Protein AF-A0A1H0PRA5-F1 (afdb_monomer)

Mean predicted aligned error: 19.31 Å

Radius of gyration: 62.69 Å; Cα contacts (8 Å, |Δi|>4): 235; chains: 1; bounding box: 126×51×176 Å

Nearest PDB structures (foldseek):
  3gw6-assembly2_C  TM=4.347E-01  e=1.115E-01  Escherichia phage K1F
  3gw6-assembly1_B  TM=4.620E-01  e=1.911E-01  Escherichia phage K1F

pLDDT: mean 77.55, std 17.04, range [35.31, 96.62]

Organism: Microbacterium testaceum (strain StLB037) (NCBI:txid979556)

Foldseek 3Di:
DQQQPLLVVLVHDADDPPDDVVVVSSVVSNVSSVVSVVVPDDDQPCRPPLVDNDPQSSCVSVVHDGPVCVVVVCCVVVPPPPVPPVPVDPPPGDAWDFDQDPVPRDTDIDGDCPPDCPP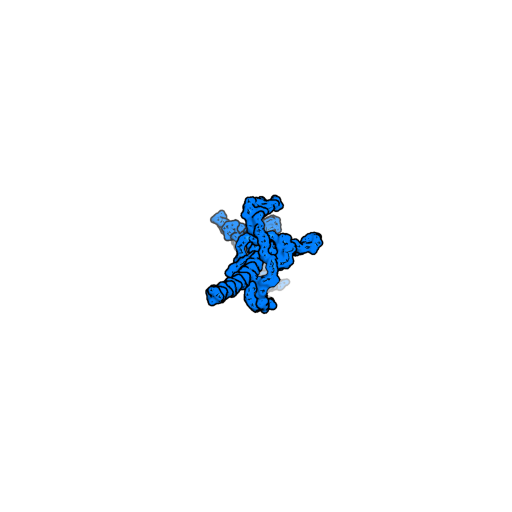DVVNVVVVVVVVVVVVVVVCLLPVDQPDDDDDDDDDPPPDDLDDDPDDQPLDPSRDGGNHHDDPVPDPDDDDDDLVVLPDLDADKDKDWDDDPVVDPTPPDIDIDHDLVVQCVDPSRVVQFDWDQQDPVRDTDGDDGNPVVSVVSVVVNVVVVVVVVVVVVVVVVVVVVVVVVVD

Solvent-accessible surface area (backbone atoms only — not comparable to full-atom values): 18457 Å² total; per-residue (Å²): 132,65,81,26,54,51,12,46,75,68,71,40,92,61,66,62,93,84,56,63,70,92,75,39,44,67,61,51,17,46,51,39,23,51,49,32,54,58,66,72,45,85,75,53,56,70,71,59,84,56,85,20,79,43,74,69,51,33,30,53,69,68,74,40,75,56,77,94,39,70,60,55,59,55,47,61,74,66,42,90,61,79,78,65,74,70,77,57,47,98,72,74,68,74,68,71,45,84,42,76,52,82,88,73,71,44,84,42,76,52,69,52,85,88,84,56,86,69,76,45,71,66,54,52,52,49,52,49,50,52,50,51,50,51,48,52,58,59,45,68,73,72,74,56,94,88,68,86,80,91,78,89,85,86,64,95,78,65,73,83,45,34,56,95,83,63,77,69,46,63,45,100,86,70,48,83,47,40,60,79,69,54,69,93,81,57,76,89,86,70,90,81,64,52,76,80,47,62,73,65,76,76,74,80,42,77,47,60,60,74,54,78,85,83,51,80,40,80,79,48,84,45,74,47,77,57,35,70,63,34,54,74,35,85,49,31,30,84,38,43,37,62,44,77,60,46,103,84,70,48,73,43,62,70,37,62,43,60,66,63,47,51,54,50,50,52,47,32,52,51,50,52,51,52,53,50,50,54,52,49,52,52,49,52,53,52,49,55,53,52,67,75,75,109

InterPro domains:
  IPR030392 Intramolecular chaperone auto-processing domain [PS51688] (181-294)

Structure (mmCIF, N/CA/C/O backbone):
data_AF-A0A1H0PRA5-F1
#
_entry.id   AF-A0A1H0PRA5-F1
#
loop_
_atom_site.group_PDB
_atom_site.id
_atom_site.type_symbol
_atom_site.label_atom_id
_atom_site.label_alt_id
_atom_site.label_comp_id
_atom_site.label_asym_id
_atom_site.label_entity_id
_atom_site.label_seq_id
_atom_site.pdbx_PDB_ins_code
_atom_site.Cartn_x
_atom_site.Cartn_y
_atom_site.Cartn_z
_atom_site.occupancy
_atom_site.B_iso_or_equiv
_atom_site.auth_seq_id
_atom_site.auth_comp_id
_atom_site.auth_asym_id
_atom_site.auth_atom_id
_atom_site.pdbx_PDB_model_num
ATOM 1 N N . MET A 1 1 ? 72.189 -18.940 -100.766 1.00 62.03 1 MET A N 1
ATOM 2 C CA . MET A 1 1 ? 70.741 -18.836 -101.011 1.00 62.03 1 MET A CA 1
ATOM 3 C C . MET A 1 1 ? 70.537 -18.949 -102.501 1.00 62.03 1 MET A C 1
ATOM 5 O O . MET A 1 1 ? 71.276 -18.308 -103.248 1.00 62.03 1 MET A O 1
ATOM 9 N N . ALA A 1 2 ? 69.658 -19.852 -102.917 1.00 80.62 2 ALA A N 1
ATOM 10 C CA . ALA A 1 2 ? 69.228 -19.934 -104.299 1.00 80.62 2 ALA A CA 1
ATOM 11 C C . ALA A 1 2 ? 68.359 -18.711 -104.622 1.00 80.62 2 ALA A C 1
ATOM 13 O O . ALA A 1 2 ? 67.739 -18.110 -103.745 1.00 80.62 2 ALA A O 1
ATOM 14 N N . THR A 1 3 ? 68.355 -18.306 -105.888 1.00 84.00 3 THR A N 1
ATOM 15 C CA . THR A 1 3 ? 67.493 -17.217 -106.341 1.00 84.00 3 THR A CA 1
ATOM 16 C C . THR A 1 3 ? 66.030 -17.648 -106.230 1.00 84.00 3 THR A C 1
ATOM 18 O O . THR A 1 3 ? 65.632 -18.626 -106.864 1.00 84.00 3 THR A O 1
ATOM 21 N N . GLY A 1 4 ? 65.239 -16.907 -105.461 1.00 85.69 4 GLY A N 1
ATOM 22 C CA . GLY A 1 4 ? 63.846 -17.194 -105.132 1.00 85.69 4 GLY A CA 1
ATOM 23 C C . GLY A 1 4 ? 63.615 -17.639 -103.685 1.00 85.69 4 GLY A C 1
ATOM 24 O O . GLY A 1 4 ? 62.456 -17.766 -103.301 1.00 85.69 4 GLY A O 1
ATOM 25 N N . ASP A 1 5 ? 64.656 -17.878 -102.877 1.00 88.62 5 ASP A N 1
ATOM 26 C CA . ASP A 1 5 ? 64.486 -18.342 -101.488 1.00 88.62 5 ASP A CA 1
ATOM 27 C C . ASP A 1 5 ? 63.743 -17.301 -100.626 1.00 88.62 5 ASP A C 1
ATOM 29 O O . ASP A 1 5 ? 62.801 -17.644 -99.908 1.00 88.62 5 ASP A O 1
ATOM 33 N N . ASP A 1 6 ? 64.125 -16.023 -100.733 1.00 88.31 6 ASP A N 1
ATOM 34 C CA . ASP A 1 6 ? 63.515 -14.933 -99.960 1.00 88.31 6 ASP A CA 1
ATOM 35 C C . ASP A 1 6 ? 62.107 -14.613 -100.470 1.00 88.31 6 ASP A C 1
ATOM 37 O O . ASP A 1 6 ? 61.188 -14.378 -99.681 1.00 88.31 6 ASP A O 1
ATOM 41 N N . ALA A 1 7 ? 61.918 -14.642 -101.793 1.00 89.50 7 ALA A N 1
ATOM 42 C CA . ALA A 1 7 ? 60.610 -14.498 -102.420 1.00 89.50 7 ALA A CA 1
ATOM 43 C C . ALA A 1 7 ? 59.638 -15.590 -101.950 1.00 89.50 7 ALA A C 1
ATOM 45 O O . ALA A 1 7 ? 58.523 -15.277 -101.530 1.00 89.50 7 ALA A O 1
ATOM 46 N N . LEU A 1 8 ? 60.074 -16.853 -101.961 1.00 90.12 8 LEU A N 1
ATOM 47 C CA . LEU A 1 8 ? 59.266 -17.988 -101.523 1.00 90.12 8 LEU A CA 1
ATOM 48 C C . LEU A 1 8 ? 58.934 -17.895 -100.029 1.00 90.12 8 LEU A C 1
ATOM 50 O O . LEU A 1 8 ? 57.785 -18.108 -99.645 1.00 90.12 8 LEU A O 1
ATOM 54 N N . ALA A 1 9 ? 59.907 -17.526 -99.190 1.00 88.44 9 ALA A N 1
ATOM 55 C CA . ALA A 1 9 ? 59.692 -17.330 -97.756 1.00 88.44 9 ALA A CA 1
ATOM 56 C C . ALA A 1 9 ? 58.704 -16.187 -97.455 1.00 88.44 9 ALA A C 1
ATOM 58 O O . ALA A 1 9 ? 57.925 -16.279 -96.507 1.00 88.44 9 ALA A O 1
ATOM 59 N N . ALA A 1 10 ? 58.691 -15.136 -98.281 1.00 88.25 10 ALA A N 1
ATOM 60 C CA . ALA A 1 10 ? 57.716 -14.047 -98.213 1.00 88.25 10 ALA A CA 1
ATOM 61 C C . ALA A 1 10 ? 56.348 -14.395 -98.841 1.00 88.25 10 ALA A C 1
ATOM 63 O O . ALA A 1 10 ? 55.466 -13.536 -98.888 1.00 88.25 10 ALA A O 1
ATOM 64 N N . GLY A 1 11 ? 56.160 -15.629 -99.327 1.00 90.38 11 GLY A N 1
ATOM 65 C CA . GLY A 1 11 ? 54.919 -16.091 -99.954 1.00 90.38 11 GLY A CA 1
ATOM 66 C C . GLY A 1 11 ? 54.686 -15.549 -101.367 1.00 90.38 11 GLY A C 1
ATOM 67 O O . GLY A 1 11 ? 53.549 -15.539 -101.833 1.00 90.38 11 GLY A O 1
ATOM 68 N N . MET A 1 12 ? 55.730 -15.068 -102.046 1.00 89.44 12 MET A N 1
ATOM 69 C CA . MET A 1 12 ? 55.652 -14.649 -103.444 1.00 89.44 12 MET A CA 1
ATOM 70 C C . MET A 1 12 ? 55.813 -15.858 -104.364 1.00 89.44 12 MET A C 1
ATOM 72 O O . MET A 1 12 ? 56.618 -16.751 -104.100 1.00 89.44 12 MET A O 1
ATOM 76 N N . ASP A 1 13 ? 55.100 -15.855 -105.489 1.00 90.31 13 ASP A N 1
ATOM 77 C CA . ASP A 1 13 ? 55.315 -16.858 -106.529 1.00 90.31 13 ASP A CA 1
ATOM 78 C C . ASP A 1 13 ? 56.779 -16.828 -106.986 1.00 90.31 13 ASP A C 1
ATOM 80 O O . ASP A 1 13 ? 57.348 -15.758 -107.200 1.00 90.31 13 ASP A O 1
ATOM 84 N N . VAL A 1 14 ? 57.393 -17.985 -107.212 1.00 89.56 14 VAL A N 1
ATOM 85 C CA . VAL A 1 14 ? 58.732 -18.104 -107.811 1.00 89.56 14 VAL A CA 1
ATOM 86 C C . VAL A 1 14 ? 58.622 -18.825 -109.143 1.00 89.56 14 VAL A C 1
ATOM 88 O O . VAL A 1 14 ? 57.854 -19.774 -109.289 1.00 89.56 14 VAL A O 1
ATOM 91 N N . VAL A 1 15 ? 59.355 -18.359 -110.151 1.00 88.31 15 VAL A N 1
ATOM 92 C CA . VAL A 1 15 ? 59.404 -19.062 -111.435 1.00 88.31 15 VAL A CA 1
ATOM 93 C C . VAL A 1 15 ? 60.289 -20.302 -111.254 1.00 88.31 15 VAL A C 1
ATOM 95 O O . VAL A 1 15 ? 61.421 -20.148 -110.785 1.00 88.31 15 VAL A O 1
ATOM 98 N N . PRO A 1 16 ? 59.820 -21.520 -111.592 1.00 82.19 16 PRO A N 1
ATOM 99 C CA . PRO A 1 16 ? 60.618 -22.732 -111.434 1.00 82.19 16 PRO A CA 1
ATOM 100 C C . PRO A 1 16 ? 61.934 -22.647 -112.212 1.00 82.19 16 PRO A C 1
ATOM 102 O O . PRO A 1 16 ? 61.949 -22.201 -113.357 1.00 82.19 16 PRO A O 1
ATOM 105 N N . GLY A 1 17 ? 63.031 -23.148 -111.634 1.00 75.75 17 GLY A N 1
ATOM 106 C CA . GLY A 1 17 ? 64.357 -23.148 -112.276 1.00 75.75 17 GLY A CA 1
ATOM 107 C C . GLY A 1 17 ? 64.469 -24.010 -113.544 1.00 75.75 17 GLY A C 1
ATOM 108 O O . GLY A 1 17 ? 65.522 -24.044 -114.170 1.00 75.75 17 GLY A O 1
ATOM 109 N N . THR A 1 18 ? 63.396 -24.711 -113.922 1.00 77.31 18 THR A N 1
ATOM 110 C CA . THR A 1 18 ? 63.249 -25.459 -115.180 1.00 77.31 18 THR A CA 1
ATOM 111 C C . THR A 1 18 ? 62.577 -24.649 -116.295 1.00 77.31 18 THR A C 1
ATOM 113 O O . THR A 1 18 ? 62.427 -25.158 -117.406 1.00 77.31 18 THR A O 1
ATOM 116 N N . ALA A 1 19 ? 62.154 -23.408 -116.028 1.00 73.62 19 ALA A N 1
ATOM 117 C CA . ALA A 1 19 ? 61.581 -22.519 -117.033 1.00 73.62 19 ALA A CA 1
ATOM 118 C C . ALA A 1 19 ? 62.631 -22.082 -118.075 1.00 73.62 19 ALA A C 1
ATOM 120 O O . ALA A 1 19 ? 63.835 -22.100 -117.820 1.00 73.62 19 ALA A O 1
ATOM 121 N N . ASP A 1 20 ? 62.184 -21.677 -119.268 1.00 74.81 20 ASP A N 1
ATOM 122 C CA . ASP A 1 20 ? 63.090 -21.240 -120.337 1.00 74.81 20 ASP A CA 1
ATOM 123 C C . ASP A 1 20 ? 63.912 -20.021 -119.880 1.00 74.81 20 ASP A C 1
ATOM 125 O O . ASP A 1 20 ? 63.362 -18.956 -119.592 1.00 74.81 20 ASP A O 1
ATOM 129 N N . ARG A 1 21 ? 65.244 -20.167 -119.842 1.00 72.75 21 ARG A N 1
ATOM 130 C CA . ARG A 1 21 ? 66.188 -19.096 -119.468 1.00 72.75 21 ARG A CA 1
ATOM 131 C C . ARG A 1 21 ? 66.006 -17.831 -120.302 1.00 72.75 21 ARG A C 1
ATOM 133 O O . ARG A 1 21 ? 66.228 -16.738 -119.794 1.00 72.75 21 ARG A O 1
ATOM 140 N N . ARG A 1 22 ? 65.560 -17.953 -121.558 1.00 75.06 22 ARG A N 1
ATOM 141 C CA . ARG A 1 22 ? 65.310 -16.806 -122.450 1.00 75.06 22 ARG A CA 1
ATOM 142 C C . ARG A 1 22 ? 64.140 -15.937 -121.993 1.00 75.06 22 ARG A C 1
ATOM 144 O O . ARG A 1 22 ? 64.042 -14.795 -122.426 1.00 75.06 22 ARG A O 1
ATOM 151 N N . LEU A 1 23 ? 63.279 -16.459 -121.119 1.00 76.88 23 LEU A N 1
ATOM 152 C CA . LEU A 1 23 ? 62.174 -15.723 -120.503 1.00 76.88 23 LEU A CA 1
ATOM 153 C C . LEU A 1 23 ? 62.591 -15.001 -119.206 1.00 76.88 23 LEU A C 1
ATOM 155 O O . LEU A 1 23 ? 61.742 -14.393 -118.561 1.00 76.88 23 LEU A O 1
ATOM 159 N N . GLY A 1 24 ? 63.877 -15.049 -118.827 1.00 82.25 24 GLY A N 1
ATOM 160 C CA . GLY A 1 24 ? 64.443 -14.235 -117.744 1.00 82.25 24 GLY A CA 1
ATOM 161 C C . GLY A 1 24 ? 64.057 -14.677 -116.330 1.00 82.25 24 GLY A C 1
ATOM 162 O O . GLY A 1 24 ? 63.895 -13.835 -115.448 1.00 82.25 24 GLY A O 1
ATOM 163 N N . TYR A 1 25 ? 63.857 -15.981 -116.087 1.00 84.12 25 TYR A N 1
ATOM 164 C CA . TYR A 1 25 ? 63.405 -16.460 -114.770 1.00 84.12 25 TYR A CA 1
ATOM 165 C C . TYR A 1 25 ? 64.376 -16.103 -113.632 1.00 84.12 25 TYR A C 1
ATOM 167 O O . TYR A 1 25 ? 63.930 -15.853 -112.512 1.00 84.12 25 TYR A O 1
ATOM 175 N N . GLU A 1 26 ? 65.689 -16.059 -113.898 1.00 84.81 26 GLU A N 1
ATOM 176 C CA . GLU A 1 26 ? 66.688 -15.690 -112.888 1.00 84.81 26 GLU A CA 1
ATOM 177 C C . GLU A 1 26 ? 66.521 -14.225 -112.479 1.00 84.81 26 GLU A C 1
ATOM 179 O O . GLU A 1 26 ? 66.525 -13.911 -111.293 1.00 84.81 26 GLU A O 1
ATOM 184 N N . GLU A 1 27 ? 66.327 -13.324 -113.440 1.00 89.50 27 GLU A N 1
ATOM 185 C CA . GLU A 1 27 ? 66.085 -11.901 -113.207 1.00 89.50 27 GLU A CA 1
ATOM 186 C C . GLU A 1 27 ? 64.750 -11.666 -112.493 1.00 89.50 27 GLU A C 1
ATOM 188 O O . GLU A 1 27 ? 64.681 -10.838 -111.579 1.00 89.50 27 GLU A O 1
ATOM 193 N N . ILE A 1 28 ? 63.706 -12.421 -112.858 1.00 89.19 28 ILE A N 1
ATOM 194 C CA . ILE A 1 28 ? 62.398 -12.366 -112.194 1.00 89.19 28 ILE A CA 1
ATOM 195 C C . ILE A 1 28 ? 62.542 -12.762 -110.724 1.00 89.19 28 ILE A C 1
ATOM 197 O O . ILE A 1 28 ? 62.123 -12.004 -109.848 1.00 89.19 28 ILE A O 1
ATOM 201 N N . ASN A 1 29 ? 63.173 -13.901 -110.434 1.00 91.19 29 ASN A N 1
ATOM 202 C CA . ASN A 1 29 ? 63.340 -14.359 -109.056 1.00 91.19 29 ASN A CA 1
ATOM 203 C C . ASN A 1 29 ? 64.284 -13.435 -108.261 1.00 91.19 29 ASN A C 1
ATOM 205 O O . ASN A 1 29 ? 63.961 -13.110 -107.126 1.00 91.19 29 ASN A O 1
ATOM 209 N N . LYS A 1 30 ? 65.365 -12.899 -108.860 1.00 90.88 30 LYS A N 1
ATOM 210 C CA . LYS A 1 30 ? 66.231 -11.881 -108.215 1.00 90.88 30 LYS A CA 1
ATOM 211 C C . LYS A 1 30 ? 65.448 -10.623 -107.847 1.00 90.88 30 LYS A C 1
ATOM 213 O O . LYS A 1 30 ? 65.632 -10.064 -106.769 1.00 90.88 30 LYS A O 1
ATOM 218 N N . THR A 1 31 ? 64.575 -10.164 -108.743 1.00 91.62 31 THR A N 1
ATOM 219 C CA . THR A 1 31 ? 63.745 -8.977 -108.496 1.00 91.62 31 THR A CA 1
ATOM 220 C C . THR A 1 31 ? 62.728 -9.249 -107.390 1.00 91.62 31 THR A C 1
ATOM 222 O O . THR A 1 31 ? 62.495 -8.384 -106.550 1.00 91.62 31 THR A O 1
ATOM 225 N N . ARG A 1 32 ? 62.150 -10.453 -107.344 1.00 92.69 32 ARG A N 1
ATOM 226 C CA . ARG A 1 32 ? 61.229 -10.862 -106.275 1.00 92.69 32 ARG A CA 1
ATOM 227 C C . ARG A 1 32 ? 61.932 -10.992 -104.928 1.00 92.69 32 ARG A C 1
ATOM 229 O O . ARG A 1 32 ? 61.415 -10.458 -103.953 1.00 92.69 32 ARG A O 1
ATOM 236 N N . ASP A 1 33 ? 63.127 -11.578 -104.887 1.00 89.50 33 ASP A N 1
ATOM 237 C CA . ASP A 1 33 ? 63.961 -11.609 -103.679 1.00 89.50 33 ASP A CA 1
ATOM 238 C C . ASP A 1 33 ? 64.258 -10.186 -103.194 1.00 89.50 33 ASP A C 1
ATOM 240 O O . ASP A 1 33 ? 64.077 -9.871 -102.019 1.00 89.50 33 ASP A O 1
ATOM 244 N N . TYR A 1 34 ? 64.618 -9.278 -104.107 1.00 91.19 34 TYR A N 1
ATOM 245 C CA . TYR A 1 34 ? 64.839 -7.872 -103.770 1.00 91.19 34 TYR A CA 1
ATOM 246 C C . TYR A 1 34 ? 63.584 -7.198 -103.186 1.00 91.19 34 TYR A C 1
ATOM 248 O O . TYR A 1 34 ? 63.674 -6.457 -102.204 1.00 91.19 34 TYR A O 1
ATOM 256 N N . ILE A 1 35 ? 62.399 -7.452 -103.753 1.00 89.75 35 ILE A N 1
ATOM 257 C CA . ILE A 1 35 ? 61.130 -6.920 -103.230 1.00 89.75 35 ILE A CA 1
ATOM 258 C C . ILE A 1 35 ? 60.819 -7.517 -101.852 1.00 89.75 35 ILE A C 1
ATOM 260 O O . ILE A 1 35 ? 60.419 -6.774 -100.951 1.00 89.75 35 ILE A O 1
ATOM 264 N N . ALA A 1 36 ? 61.027 -8.821 -101.665 1.00 89.69 36 ALA A N 1
ATOM 265 C CA . ALA A 1 36 ? 60.822 -9.506 -100.394 1.00 89.69 36 ALA A CA 1
ATOM 266 C C . ALA A 1 36 ? 61.722 -8.922 -99.296 1.00 89.69 36 ALA A C 1
ATOM 268 O O . ALA A 1 36 ? 61.224 -8.477 -98.261 1.00 89.69 36 ALA A O 1
ATOM 269 N N . GLN A 1 37 ? 63.023 -8.791 -99.566 1.00 88.06 37 GLN A N 1
ATOM 270 C CA . GLN A 1 37 ? 63.988 -8.174 -98.649 1.00 88.06 37 GLN A CA 1
ATOM 271 C C . GLN A 1 37 ? 63.622 -6.719 -98.321 1.00 88.06 37 GLN A C 1
ATOM 273 O O . GLN A 1 37 ? 63.652 -6.299 -97.159 1.00 88.06 37 GLN A O 1
ATOM 278 N N . ARG A 1 38 ? 63.219 -5.937 -99.332 1.00 87.62 38 ARG A N 1
ATOM 279 C CA . ARG A 1 38 ? 62.788 -4.548 -99.137 1.00 87.62 38 ARG A CA 1
ATOM 280 C C . ARG A 1 38 ? 61.544 -4.455 -98.254 1.00 87.62 38 ARG A C 1
ATOM 282 O O . ARG A 1 38 ? 61.462 -3.545 -97.435 1.00 87.62 38 ARG A O 1
ATOM 289 N N . THR A 1 39 ? 60.589 -5.365 -98.424 1.00 84.31 39 THR A N 1
ATOM 290 C CA . THR A 1 39 ? 59.318 -5.365 -97.681 1.00 84.31 39 THR A CA 1
ATOM 291 C C . THR A 1 39 ? 59.502 -5.848 -96.243 1.00 84.31 39 THR A C 1
ATOM 293 O O . THR A 1 39 ? 58.860 -5.325 -95.337 1.00 84.31 39 THR A O 1
ATOM 296 N N . ALA A 1 40 ? 60.427 -6.783 -96.011 1.00 79.94 40 ALA A N 1
ATOM 297 C CA . ALA A 1 40 ? 60.785 -7.258 -94.675 1.00 79.94 40 ALA A CA 1
ATOM 298 C C . ALA A 1 40 ? 61.560 -6.217 -93.840 1.00 79.94 40 ALA A C 1
ATOM 300 O O . ALA A 1 40 ? 61.682 -6.355 -92.622 1.00 79.94 40 ALA A O 1
ATOM 301 N N . THR A 1 41 ? 62.086 -5.163 -94.470 1.00 84.50 41 THR A N 1
ATOM 302 C CA . THR A 1 41 ? 62.818 -4.105 -93.769 1.00 84.50 41 THR A CA 1
ATOM 303 C C . THR A 1 41 ? 61.849 -3.175 -93.033 1.00 84.50 41 THR A C 1
ATOM 305 O O . THR A 1 41 ? 60.911 -2.636 -93.623 1.00 84.50 41 THR A O 1
ATOM 308 N N . VAL A 1 42 ? 62.102 -2.925 -91.743 1.00 82.00 42 VAL A N 1
ATOM 309 C CA . VAL A 1 42 ? 61.325 -1.972 -90.931 1.00 82.00 42 VAL A CA 1
ATOM 310 C C . VAL A 1 42 ? 61.288 -0.608 -91.625 1.00 82.00 42 VAL A C 1
ATOM 312 O O . VAL A 1 42 ? 62.323 0.019 -91.851 1.00 82.00 42 VAL A O 1
ATOM 315 N N . THR A 1 43 ? 60.086 -0.136 -91.959 1.00 84.00 43 THR A N 1
ATOM 316 C CA . THR A 1 43 ? 59.901 1.156 -92.630 1.00 84.00 43 THR A CA 1
ATOM 317 C C . THR A 1 43 ? 60.099 2.299 -91.624 1.00 84.00 43 THR A C 1
ATOM 319 O O . THR A 1 43 ? 59.372 2.358 -90.631 1.00 84.00 43 THR A O 1
ATOM 322 N N . PRO A 1 44 ? 61.053 3.228 -91.845 1.00 87.62 44 PRO A N 1
ATOM 323 C CA . PRO A 1 44 ? 61.233 4.389 -90.974 1.00 87.62 44 PRO A CA 1
ATOM 324 C C . PRO A 1 44 ? 59.991 5.288 -90.953 1.00 87.62 44 PRO A C 1
ATOM 326 O O . PRO A 1 44 ? 59.288 5.392 -91.957 1.00 87.62 44 PRO A O 1
ATOM 329 N N . VAL A 1 45 ? 59.772 6.017 -89.851 1.00 89.75 45 VAL A N 1
ATOM 330 C CA . VAL A 1 45 ? 58.609 6.917 -89.678 1.00 89.75 45 VAL A CA 1
ATOM 331 C C . VAL A 1 45 ? 58.455 7.903 -90.842 1.00 89.75 45 VAL A C 1
ATOM 333 O O . VAL A 1 45 ? 57.350 8.079 -91.346 1.00 89.75 45 VAL A O 1
ATOM 336 N N . SER A 1 46 ? 59.567 8.440 -91.354 1.00 88.38 46 SER A N 1
ATOM 337 C CA . SER A 1 46 ? 59.595 9.363 -92.499 1.00 88.38 46 SER A CA 1
ATOM 338 C C . SER A 1 46 ? 59.059 8.786 -93.814 1.00 88.38 46 SER A C 1
ATOM 340 O O . SER A 1 46 ? 58.783 9.543 -94.741 1.00 88.38 46 SER A O 1
ATOM 342 N N . LYS A 1 47 ? 58.904 7.461 -93.914 1.00 86.19 47 LYS A N 1
ATOM 343 C CA . LYS A 1 47 ? 58.343 6.756 -95.077 1.00 86.19 47 LYS A CA 1
ATOM 344 C C . LYS A 1 47 ? 56.991 6.090 -94.777 1.00 86.19 47 LYS A C 1
ATOM 346 O O . LYS A 1 47 ? 56.416 5.476 -95.668 1.00 86.19 47 LYS A O 1
ATOM 351 N N . GLY A 1 48 ? 56.471 6.215 -93.552 1.00 84.00 48 GLY A N 1
ATOM 352 C CA . GLY A 1 48 ? 55.305 5.477 -93.046 1.00 84.00 48 GLY A CA 1
ATOM 353 C C . GLY A 1 48 ? 53.931 6.045 -93.420 1.00 84.00 48 GLY A C 1
ATOM 354 O O . GLY A 1 48 ? 52.985 5.848 -92.667 1.00 84.00 48 GLY A O 1
ATOM 355 N N . GLY A 1 49 ? 53.806 6.796 -94.520 1.00 87.56 49 GLY A N 1
ATOM 356 C CA . GLY A 1 49 ? 52.522 7.303 -95.037 1.00 87.56 49 GLY A CA 1
ATOM 357 C C . GLY A 1 49 ? 51.823 8.395 -94.208 1.00 87.56 49 GLY A C 1
ATOM 358 O O . GLY A 1 49 ? 50.920 9.046 -94.717 1.00 87.56 49 GLY A O 1
ATOM 359 N N . THR A 1 50 ? 52.257 8.661 -92.972 1.00 91.75 50 THR A N 1
ATOM 360 C CA . THR A 1 50 ? 51.670 9.687 -92.086 1.00 91.75 50 THR A CA 1
ATOM 361 C C . THR A 1 50 ? 52.180 11.105 -92.354 1.00 91.75 50 THR A C 1
ATOM 363 O O . THR A 1 50 ? 51.707 12.046 -91.726 1.00 91.75 50 THR A O 1
ATOM 366 N N . GLY A 1 51 ? 53.177 11.284 -93.229 1.00 91.25 51 GLY A N 1
ATOM 367 C CA . GLY A 1 51 ? 53.831 12.578 -93.479 1.00 91.25 51 GLY A CA 1
ATOM 368 C C . GLY A 1 51 ? 54.704 13.094 -92.323 1.00 91.25 51 GLY A C 1
ATOM 369 O O . GLY A 1 51 ? 55.210 14.211 -92.388 1.00 91.25 51 GLY A O 1
ATOM 370 N N . ALA A 1 52 ? 54.893 12.304 -91.264 1.00 92.81 52 ALA A N 1
ATOM 371 C CA . ALA A 1 52 ? 55.661 12.685 -90.084 1.00 92.81 52 ALA A CA 1
ATOM 372 C C . ALA A 1 52 ? 57.137 12.272 -90.188 1.00 92.81 52 ALA A C 1
ATOM 374 O O . ALA A 1 52 ? 57.461 11.210 -90.711 1.00 92.81 52 ALA A O 1
ATOM 375 N N . THR A 1 53 ? 58.046 13.060 -89.607 1.00 93.19 53 THR A N 1
ATOM 376 C CA . THR A 1 53 ? 59.468 12.684 -89.445 1.00 93.19 53 THR A CA 1
ATOM 377 C C . THR A 1 53 ? 59.801 12.203 -88.030 1.00 93.19 53 THR A C 1
ATOM 379 O O . THR A 1 53 ? 60.891 11.686 -87.796 1.00 93.19 53 THR A O 1
ATOM 382 N N . THR A 1 54 ? 58.859 12.320 -87.087 1.00 91.25 54 THR A N 1
ATOM 383 C CA . THR A 1 54 ? 59.013 11.898 -85.687 1.00 91.25 54 THR A CA 1
ATOM 384 C C . THR A 1 54 ? 57.867 10.985 -85.249 1.00 91.25 54 THR A C 1
ATOM 386 O O . THR A 1 54 ? 56.734 11.113 -85.715 1.00 91.25 54 THR A O 1
ATOM 389 N N . ALA A 1 55 ? 58.131 10.075 -84.306 1.00 90.44 55 ALA A N 1
ATOM 390 C CA . ALA A 1 55 ? 57.114 9.150 -83.795 1.00 90.44 55 ALA A CA 1
ATOM 391 C C . ALA A 1 55 ? 55.944 9.861 -83.085 1.00 90.44 55 ALA A C 1
ATOM 393 O O . ALA A 1 55 ? 54.822 9.361 -83.092 1.00 90.44 55 ALA A O 1
ATOM 394 N N . ALA A 1 56 ? 56.191 11.021 -82.466 1.00 88.81 56 ALA A N 1
ATOM 395 C CA . ALA A 1 56 ? 55.149 11.809 -81.810 1.00 88.81 56 ALA A CA 1
ATOM 396 C C . ALA A 1 56 ? 54.150 12.382 -82.823 1.00 88.81 56 ALA A C 1
ATOM 398 O O . ALA A 1 56 ? 52.946 12.213 -82.648 1.00 88.81 56 ALA A O 1
ATOM 399 N N . GLN A 1 57 ? 54.650 12.977 -83.908 1.00 88.81 57 GLN A N 1
ATOM 400 C CA . GLN A 1 57 ? 53.809 13.518 -84.972 1.00 88.81 57 GLN A CA 1
ATOM 401 C C . GLN A 1 57 ? 53.090 12.407 -85.751 1.00 88.81 57 GLN A C 1
ATOM 403 O O . GLN A 1 57 ? 51.929 12.571 -86.103 1.00 88.81 57 GLN A O 1
ATOM 408 N N . ALA A 1 58 ? 53.727 11.245 -85.950 1.00 93.38 58 ALA A N 1
ATOM 409 C CA . ALA A 1 58 ? 53.076 10.096 -86.581 1.00 93.38 58 ALA A CA 1
ATOM 410 C C . ALA A 1 58 ? 51.853 9.607 -85.786 1.00 93.38 58 ALA A C 1
ATOM 412 O O . ALA A 1 58 ? 50.828 9.300 -86.384 1.00 93.38 58 ALA A O 1
ATOM 413 N N . ARG A 1 59 ? 51.940 9.574 -84.446 1.00 91.31 59 ARG A N 1
ATOM 414 C CA . ARG A 1 59 ? 50.793 9.257 -83.578 1.00 91.31 59 ARG A CA 1
ATOM 415 C C . ARG A 1 59 ? 49.696 10.312 -83.676 1.00 91.31 59 ARG A C 1
ATOM 417 O O . ARG A 1 59 ? 48.545 9.941 -83.850 1.00 91.31 59 ARG A O 1
ATOM 424 N N . ALA A 1 60 ? 50.063 11.594 -83.631 1.00 88.94 60 ALA A N 1
ATOM 425 C CA . ALA A 1 60 ? 49.108 12.695 -83.751 1.00 88.94 60 ALA A CA 1
ATOM 426 C C . ALA A 1 60 ? 48.345 12.659 -85.088 1.00 88.94 60 ALA A C 1
ATOM 428 O O . ALA A 1 60 ? 47.129 12.795 -85.101 1.00 88.94 60 ALA A O 1
ATOM 429 N N . ASN A 1 61 ? 49.035 12.393 -86.202 1.00 91.94 61 ASN A N 1
ATOM 430 C CA . ASN A 1 61 ? 48.412 12.319 -87.529 1.00 91.94 61 ASN A CA 1
ATOM 431 C C . ASN A 1 61 ? 47.488 11.097 -87.702 1.00 91.94 61 ASN A C 1
ATOM 433 O O . ASN A 1 61 ? 46.640 11.104 -88.588 1.00 91.94 61 ASN A O 1
ATOM 437 N N . LEU A 1 62 ? 47.650 10.058 -86.875 1.00 91.94 62 LEU A N 1
ATOM 438 C CA . LEU A 1 62 ? 46.762 8.890 -86.812 1.00 91.94 62 LEU A CA 1
ATOM 439 C C . LEU A 1 62 ? 45.672 9.024 -85.734 1.00 91.94 62 LEU A C 1
ATOM 441 O O . LEU A 1 62 ? 44.955 8.059 -85.487 1.00 91.94 62 LEU A O 1
ATOM 445 N N . ASP A 1 63 ? 45.588 10.178 -85.065 1.00 88.19 63 ASP A N 1
ATOM 446 C CA . ASP A 1 63 ? 44.712 10.422 -83.912 1.00 88.19 63 ASP A CA 1
ATOM 447 C C . ASP A 1 63 ? 44.911 9.412 -82.757 1.00 88.19 63 ASP A C 1
ATOM 449 O O . ASP A 1 63 ? 44.008 9.063 -81.995 1.00 88.19 63 ASP A O 1
ATOM 453 N N . VAL A 1 64 ? 46.143 8.912 -82.613 1.00 85.50 64 VAL A N 1
ATOM 454 C CA . VAL A 1 64 ? 46.549 8.030 -81.516 1.00 85.50 64 VAL A CA 1
ATOM 455 C C . VAL A 1 64 ? 47.090 8.878 -80.370 1.00 85.50 64 VAL A C 1
ATOM 457 O O . VAL A 1 64 ? 47.920 9.769 -80.568 1.00 85.50 64 VAL A O 1
ATOM 460 N N . ALA A 1 65 ? 46.673 8.553 -79.143 1.00 81.62 65 ALA A N 1
ATOM 461 C CA . ALA A 1 65 ? 47.149 9.225 -77.937 1.00 81.62 65 ALA A CA 1
ATOM 462 C C . ALA A 1 65 ? 48.694 9.226 -77.850 1.00 81.62 65 ALA A C 1
ATOM 464 O O . ALA A 1 65 ? 49.351 8.255 -78.252 1.00 81.62 65 ALA A O 1
ATOM 465 N N . PRO A 1 66 ? 49.309 10.291 -77.306 1.00 81.19 66 PRO A N 1
ATOM 466 C CA . PRO A 1 66 ? 50.754 10.342 -77.129 1.00 81.19 66 PRO A CA 1
ATOM 467 C C . PRO A 1 66 ? 51.231 9.201 -76.218 1.00 81.19 66 PRO A C 1
ATOM 469 O O . PRO A 1 66 ? 50.516 8.745 -75.330 1.00 81.19 66 PRO A O 1
ATOM 472 N N . ALA A 1 67 ? 52.473 8.742 -76.403 1.00 79.12 67 ALA A N 1
ATOM 473 C CA . ALA A 1 67 ? 53.020 7.603 -75.654 1.00 79.12 67 ALA A CA 1
ATOM 474 C C . ALA A 1 67 ? 52.992 7.800 -74.123 1.00 79.12 67 ALA A C 1
ATOM 476 O O . ALA A 1 67 ? 52.882 6.832 -73.383 1.00 79.12 67 ALA A O 1
ATOM 477 N N . SER A 1 68 ? 53.023 9.050 -73.650 1.00 74.31 68 SER A N 1
ATOM 478 C CA . SER A 1 68 ? 52.871 9.427 -72.237 1.00 74.31 68 SER A CA 1
ATOM 479 C C . SER A 1 68 ? 51.471 9.178 -71.653 1.00 74.31 68 SER A C 1
ATOM 481 O O . SER A 1 68 ? 51.284 9.317 -70.439 1.00 74.31 68 SER A O 1
ATOM 483 N N . GLU A 1 69 ? 50.490 8.848 -72.495 1.00 72.12 69 GLU A N 1
ATOM 484 C CA . GLU A 1 69 ? 49.087 8.603 -72.140 1.00 72.12 69 GLU A CA 1
ATOM 485 C C . GLU A 1 69 ? 48.614 7.179 -72.448 1.00 72.12 69 GLU A C 1
ATOM 487 O O . GLU A 1 69 ? 47.607 6.729 -71.887 1.00 72.12 69 GLU A O 1
ATOM 492 N N . VAL A 1 70 ? 49.344 6.446 -73.294 1.00 66.19 70 VAL A N 1
ATOM 493 C CA . VAL A 1 70 ? 49.110 5.022 -73.559 1.00 66.19 70 VAL A CA 1
ATOM 494 C C . VAL A 1 70 ? 49.489 4.242 -72.295 1.00 66.19 70 VAL A C 1
ATOM 496 O O . VAL A 1 70 ? 50.653 3.983 -72.023 1.00 66.19 70 VAL A O 1
ATOM 499 N N . GLY A 1 71 ? 48.485 3.967 -71.461 1.00 62.69 71 GLY A N 1
ATOM 500 C CA . GLY A 1 71 ? 48.621 3.410 -70.108 1.00 62.69 71 GLY A CA 1
ATOM 501 C C . GLY A 1 71 ? 47.781 4.173 -69.082 1.00 62.69 71 GLY A C 1
ATOM 502 O O . GLY A 1 71 ? 47.135 3.558 -68.242 1.00 62.69 71 GLY A O 1
ATOM 503 N N . LYS A 1 72 ? 47.663 5.499 -69.239 1.00 62.53 72 LYS A N 1
ATOM 504 C CA . LYS A 1 72 ? 46.781 6.349 -68.420 1.00 62.53 72 LYS A CA 1
ATOM 505 C C . LYS A 1 72 ? 45.320 6.243 -68.854 1.00 62.53 72 LYS A C 1
ATOM 507 O O . LYS A 1 72 ? 44.430 6.173 -68.016 1.00 62.53 72 LYS A O 1
ATOM 512 N N . ARG A 1 73 ? 45.055 6.153 -70.164 1.00 53.22 73 ARG A N 1
ATOM 513 C CA . ARG A 1 73 ? 43.688 5.935 -70.681 1.00 53.22 73 ARG A CA 1
ATOM 514 C C . ARG A 1 73 ? 43.199 4.501 -70.450 1.00 53.22 73 ARG A C 1
ATOM 516 O O . ARG A 1 73 ? 42.022 4.307 -70.169 1.00 53.22 73 ARG A O 1
ATOM 523 N N . ALA A 1 74 ? 44.106 3.518 -70.454 1.00 52.91 74 ALA A N 1
ATOM 524 C CA . ALA A 1 74 ? 43.789 2.156 -70.023 1.00 52.91 74 ALA A CA 1
ATOM 525 C C . ALA A 1 74 ? 43.407 2.124 -68.533 1.00 52.91 74 ALA A C 1
ATOM 527 O O . ALA A 1 74 ? 42.417 1.495 -68.187 1.00 52.91 74 ALA A O 1
ATOM 528 N N . SER A 1 75 ? 44.093 2.883 -67.668 1.00 52.34 75 SER A N 1
ATOM 529 C CA . SER A 1 75 ? 43.697 3.013 -66.259 1.00 52.34 75 SER A CA 1
ATOM 530 C C . SER A 1 75 ? 42.434 3.848 -66.030 1.00 52.34 75 SER A C 1
ATOM 532 O O . SER A 1 75 ? 41.813 3.677 -64.995 1.00 52.34 75 SER A O 1
ATOM 534 N N . ILE A 1 76 ? 42.004 4.701 -66.966 1.00 54.62 76 ILE A N 1
ATOM 535 C CA . ILE A 1 76 ? 40.749 5.466 -66.819 1.00 54.62 76 ILE A CA 1
ATOM 536 C C . ILE A 1 76 ? 39.514 4.581 -67.065 1.00 54.62 76 ILE A C 1
ATOM 538 O O . ILE A 1 76 ? 38.514 4.757 -66.382 1.00 54.62 76 ILE A O 1
ATOM 542 N N . ASN A 1 77 ? 39.592 3.588 -67.960 1.00 54.34 77 ASN A N 1
ATOM 543 C CA . ASN A 1 77 ? 38.516 2.597 -68.137 1.00 54.34 77 ASN A CA 1
ATOM 544 C C . ASN A 1 77 ? 38.703 1.314 -67.302 1.00 54.34 77 ASN A C 1
ATOM 546 O O . ASN A 1 77 ? 37.729 0.603 -67.075 1.00 54.34 77 ASN A O 1
ATOM 550 N N . ALA A 1 78 ? 39.923 0.996 -66.850 1.00 51.22 78 ALA A N 1
ATOM 551 C CA . ALA A 1 78 ? 40.199 -0.187 -66.021 1.00 51.22 78 ALA A CA 1
ATOM 552 C C . ALA A 1 78 ? 40.175 0.095 -64.511 1.00 51.22 78 ALA A C 1
ATOM 554 O O . ALA A 1 78 ? 40.093 -0.840 -63.716 1.00 51.22 78 ALA A O 1
ATOM 555 N N . LEU A 1 79 ? 40.208 1.363 -64.091 1.00 51.22 79 LEU A N 1
ATOM 556 C CA . LEU A 1 79 ? 39.819 1.732 -62.738 1.00 51.22 79 LEU A CA 1
ATOM 557 C C . LEU A 1 79 ? 38.313 1.961 -62.741 1.00 51.22 79 LEU A C 1
ATOM 559 O O . LEU A 1 79 ? 37.827 3.065 -62.961 1.00 51.22 79 LEU A O 1
ATOM 563 N N . ALA A 1 80 ? 37.587 0.905 -62.389 1.00 50.12 80 ALA A N 1
ATOM 564 C CA . ALA A 1 80 ? 36.289 0.980 -61.727 1.00 50.12 80 ALA A CA 1
ATOM 565 C C . ALA A 1 80 ? 36.415 1.677 -60.348 1.00 50.12 80 ALA A C 1
ATOM 567 O O . ALA A 1 80 ? 35.994 1.160 -59.317 1.00 50.12 80 ALA A O 1
ATOM 568 N N . GLN A 1 81 ? 37.073 2.835 -60.322 1.00 45.66 81 GLN A N 1
ATOM 569 C CA . GLN A 1 81 ? 37.093 3.789 -59.234 1.00 45.66 81 GLN A CA 1
ATOM 570 C C . GLN A 1 81 ? 36.211 4.936 -59.720 1.00 45.66 81 GLN A C 1
ATOM 572 O O . GLN A 1 81 ? 36.589 5.633 -60.666 1.00 45.66 81 GLN A O 1
ATOM 577 N N . PRO A 1 82 ? 35.015 5.114 -59.143 1.00 46.53 82 PRO A N 1
ATOM 578 C CA . PRO A 1 82 ? 34.133 6.205 -59.490 1.00 46.53 82 PRO A CA 1
ATOM 579 C C . PRO A 1 82 ? 34.747 7.497 -58.946 1.00 46.53 82 PRO A C 1
ATOM 581 O O . PRO A 1 82 ? 34.285 8.057 -57.963 1.00 46.53 82 PRO A O 1
ATOM 584 N N . PHE A 1 83 ? 35.743 8.043 -59.644 1.00 51.69 83 PHE A N 1
ATOM 585 C CA . PHE A 1 83 ? 35.993 9.483 -59.631 1.00 51.69 83 PHE A CA 1
ATOM 586 C C . PHE A 1 83 ? 34.931 10.192 -60.482 1.00 51.69 83 PHE A C 1
ATOM 588 O O . PHE A 1 83 ? 35.204 11.186 -61.145 1.00 51.69 83 PHE A O 1
ATOM 595 N N . ALA A 1 84 ? 33.682 9.728 -60.421 1.00 44.16 84 ALA A N 1
ATOM 596 C CA . ALA A 1 84 ? 32.601 10.673 -60.338 1.00 44.16 84 ALA A CA 1
ATOM 597 C C . ALA A 1 84 ? 32.763 11.354 -58.971 1.00 44.16 84 ALA A C 1
ATOM 599 O O . ALA A 1 84 ? 32.017 11.099 -58.030 1.00 44.16 84 ALA A O 1
ATOM 600 N N . VAL A 1 85 ? 33.684 12.321 -58.895 1.00 48.34 85 VAL A N 1
ATOM 601 C CA . VAL A 1 85 ? 33.264 13.576 -58.289 1.00 48.34 85 VAL A CA 1
ATOM 602 C C . VAL A 1 85 ? 32.174 14.059 -59.234 1.00 48.34 85 VAL A C 1
ATOM 604 O O . VAL A 1 85 ? 32.391 14.843 -60.152 1.00 48.34 85 VAL A O 1
ATOM 607 N N . ALA A 1 86 ? 30.983 13.501 -59.042 1.00 45.41 86 ALA A N 1
ATOM 608 C CA . ALA A 1 86 ? 29.765 14.195 -59.312 1.00 45.41 86 ALA A CA 1
ATOM 609 C C . ALA A 1 86 ? 29.842 15.374 -58.332 1.00 45.41 86 ALA A C 1
ATOM 611 O O . ALA A 1 86 ? 29.279 15.355 -57.243 1.00 45.41 86 ALA A O 1
ATOM 612 N N . GLN A 1 87 ? 30.617 16.397 -58.703 1.00 47.84 87 GLN A N 1
ATOM 613 C CA . GLN A 1 87 ? 30.353 17.762 -58.302 1.00 47.84 87 GLN A CA 1
ATOM 614 C C . GLN A 1 87 ? 29.072 18.106 -59.056 1.00 47.84 87 GLN A C 1
ATOM 616 O O . GLN A 1 87 ? 29.070 18.837 -60.041 1.00 47.84 87 GLN A O 1
ATOM 621 N N . ILE A 1 88 ? 27.994 17.428 -58.672 1.00 52.12 88 ILE A N 1
ATOM 622 C CA . ILE A 1 88 ? 26.670 17.844 -59.030 1.00 52.12 88 ILE A CA 1
ATOM 623 C C . ILE A 1 88 ? 26.504 19.083 -58.148 1.00 52.12 88 ILE A C 1
ATOM 625 O O . ILE A 1 88 ? 26.706 19.052 -56.939 1.00 52.12 88 ILE A O 1
ATOM 629 N N . GLU A 1 89 ? 26.423 20.198 -58.852 1.00 51.34 89 GLU A N 1
ATOM 630 C CA . GLU A 1 89 ? 26.015 21.524 -58.418 1.00 51.34 89 GLU A CA 1
ATOM 631 C C . GLU A 1 89 ? 26.660 22.087 -57.138 1.00 51.34 89 GLU A C 1
ATOM 633 O O . GLU A 1 89 ? 26.426 21.695 -56.000 1.00 51.34 89 GLU A O 1
ATOM 638 N N . THR A 1 90 ? 27.428 23.160 -57.331 1.00 54.25 90 THR A N 1
ATOM 639 C CA . THR A 1 90 ? 27.909 24.046 -56.263 1.00 54.25 90 THR A CA 1
ATOM 640 C C . THR A 1 90 ? 26.800 24.855 -55.584 1.00 54.25 90 THR A C 1
ATOM 642 O O . THR A 1 90 ? 27.132 25.812 -54.888 1.00 54.25 90 THR A O 1
ATOM 645 N N . ASN A 1 91 ? 25.515 24.538 -55.790 1.00 52.12 91 ASN A N 1
ATOM 646 C CA . ASN A 1 91 ? 24.411 25.137 -55.043 1.00 52.12 91 ASN A CA 1
ATOM 647 C C . ASN A 1 91 ? 23.054 24.467 -55.370 1.00 52.12 91 ASN A C 1
ATOM 649 O O . ASN A 1 91 ? 22.575 24.672 -56.486 1.00 52.12 91 ASN A O 1
ATOM 653 N N . PRO A 1 92 ? 22.395 23.756 -54.435 1.00 54.94 92 PRO A N 1
ATOM 654 C CA . PRO A 1 92 ? 22.858 23.362 -53.104 1.00 54.94 92 PRO A CA 1
ATOM 655 C C . PRO A 1 92 ? 23.722 22.086 -53.154 1.00 54.94 92 PRO A C 1
ATOM 657 O O . PRO A 1 92 ? 23.597 21.264 -54.055 1.00 54.94 92 PRO A O 1
ATOM 660 N N . ALA A 1 93 ? 24.634 21.945 -52.190 1.00 55.06 93 ALA A N 1
ATOM 661 C CA . ALA A 1 93 ? 25.615 20.862 -52.140 1.00 55.06 93 ALA A CA 1
ATOM 662 C C . ALA A 1 93 ? 24.969 19.473 -51.968 1.00 55.06 93 ALA A C 1
ATOM 664 O O . ALA A 1 93 ? 23.983 19.305 -51.255 1.00 55.06 93 ALA A O 1
ATOM 665 N N . HIS A 1 94 ? 25.568 18.453 -52.583 1.00 54.41 94 HIS A N 1
ATOM 666 C CA . HIS A 1 94 ? 25.107 17.067 -52.490 1.00 54.41 94 HIS A CA 1
ATOM 667 C C . HIS A 1 94 ? 25.224 16.512 -51.061 1.00 54.41 94 HIS A C 1
ATOM 669 O O . HIS A 1 94 ? 26.297 16.540 -50.464 1.00 54.41 94 HIS A O 1
ATOM 675 N N . GLN A 1 95 ? 24.114 15.971 -50.543 1.00 55.56 95 GLN A N 1
ATOM 676 C CA . GLN A 1 95 ? 23.850 15.690 -49.118 1.00 55.56 95 GLN A CA 1
ATOM 677 C C . GLN A 1 95 ? 24.428 14.367 -48.562 1.00 55.56 95 GLN A C 1
ATOM 679 O O . GLN A 1 95 ? 24.285 14.090 -47.371 1.00 55.56 95 GLN A O 1
ATOM 684 N N . LEU A 1 96 ? 25.099 13.537 -49.374 1.00 57.19 96 LEU A N 1
ATOM 685 C CA . LEU A 1 96 ? 25.754 12.309 -48.897 1.00 57.19 96 LEU A CA 1
ATOM 686 C C . LEU A 1 96 ? 26.987 11.972 -49.748 1.00 57.19 96 LEU A C 1
ATOM 688 O O . LEU A 1 96 ? 26.860 11.637 -50.924 1.00 57.19 96 LEU A O 1
ATOM 692 N N . GLY A 1 97 ? 28.183 12.032 -49.156 1.00 59.88 97 GLY A N 1
ATOM 693 C CA . GLY A 1 97 ? 29.438 11.708 -49.842 1.00 59.88 97 GLY A CA 1
ATOM 694 C C . GLY A 1 97 ? 30.308 10.736 -49.046 1.00 59.88 97 GLY A C 1
ATOM 695 O O . GLY A 1 97 ? 30.444 10.867 -47.828 1.00 59.88 97 GLY A O 1
ATOM 696 N N . MET A 1 98 ? 30.917 9.768 -49.739 1.00 64.62 98 MET A N 1
ATOM 697 C CA . MET A 1 98 ? 31.978 8.914 -49.195 1.00 64.62 98 MET A CA 1
ATOM 698 C C . MET A 1 98 ? 33.330 9.541 -49.539 1.00 64.62 98 MET A C 1
ATOM 700 O O . MET A 1 98 ? 33.741 9.563 -50.696 1.00 64.62 98 MET A O 1
ATOM 704 N N . TYR A 1 99 ? 34.012 10.071 -48.534 1.00 60.22 99 TYR A N 1
ATOM 705 C CA . TYR A 1 99 ? 35.304 10.728 -48.669 1.00 60.22 99 TYR A CA 1
ATOM 706 C C . TYR A 1 99 ? 36.404 9.809 -48.150 1.00 60.22 99 TYR A C 1
ATOM 708 O O . TYR A 1 99 ? 36.243 9.153 -47.124 1.00 60.22 99 TYR A O 1
ATOM 716 N N . TYR A 1 100 ? 37.555 9.812 -48.811 1.00 56.22 100 TYR A N 1
ATOM 717 C CA . TYR A 1 100 ? 38.793 9.349 -48.197 1.00 56.22 100 TYR A CA 1
ATOM 718 C C . TYR A 1 100 ? 39.542 10.570 -47.669 1.00 56.22 100 TYR A C 1
ATOM 720 O O . TYR A 1 100 ? 39.692 11.557 -48.382 1.00 56.22 100 TYR A O 1
ATOM 728 N N . SER A 1 101 ? 40.031 10.467 -46.435 1.00 54.22 101 SER A N 1
ATOM 729 C CA . SER A 1 101 ? 40.936 11.400 -45.748 1.00 54.22 101 SER A CA 1
ATOM 730 C C . SER A 1 101 ? 40.286 12.391 -44.773 1.00 54.22 101 SER A C 1
ATOM 732 O O . SER A 1 101 ? 39.981 13.541 -45.083 1.00 54.22 101 SER A O 1
ATOM 734 N N . ASP A 1 102 ? 40.205 11.952 -43.523 1.00 50.28 102 ASP A N 1
ATOM 735 C CA . ASP A 1 102 ? 40.430 12.771 -42.332 1.00 50.28 102 ASP A CA 1
ATOM 736 C C . ASP A 1 102 ? 41.941 12.843 -42.009 1.00 50.28 102 ASP A C 1
ATOM 738 O O . ASP A 1 102 ? 42.359 12.578 -40.893 1.00 50.28 102 ASP A O 1
ATOM 742 N N . GLY A 1 103 ? 42.822 13.076 -42.989 1.00 57.66 103 GLY A N 1
ATOM 743 C CA . GLY A 1 103 ? 44.280 13.027 -42.766 1.00 57.66 103 GLY A CA 1
ATOM 744 C C . GLY A 1 103 ? 44.856 11.649 -42.370 1.00 57.66 103 GLY A C 1
ATOM 745 O O . GLY A 1 103 ? 46.063 11.458 -42.478 1.00 57.66 103 GLY A O 1
ATOM 746 N N . ALA A 1 104 ? 44.022 10.665 -42.004 1.00 61.19 104 ALA A N 1
ATOM 747 C CA . ALA A 1 104 ? 44.407 9.309 -41.602 1.00 61.19 104 ALA A CA 1
ATOM 748 C C . ALA A 1 104 ? 44.027 8.231 -42.640 1.00 61.19 104 ALA A C 1
ATOM 750 O O . ALA A 1 104 ? 44.055 7.039 -42.339 1.00 61.19 104 ALA A O 1
ATOM 751 N N . ALA A 1 105 ? 43.675 8.639 -43.866 1.00 63.41 105 ALA A N 1
ATOM 752 C CA . ALA A 1 105 ? 43.339 7.757 -44.994 1.00 63.41 105 ALA A CA 1
ATOM 753 C C . ALA A 1 105 ? 42.185 6.759 -44.738 1.00 63.41 105 ALA A C 1
ATOM 755 O O . ALA A 1 105 ? 42.098 5.720 -45.393 1.00 63.41 105 ALA A O 1
ATOM 756 N N . ARG A 1 106 ? 41.263 7.071 -43.819 1.00 62.47 106 ARG A N 1
ATOM 757 C CA . ARG A 1 106 ? 40.066 6.254 -43.573 1.00 62.47 106 ARG A CA 1
ATOM 758 C C . ARG A 1 106 ? 38.915 6.660 -44.508 1.00 62.47 106 ARG A C 1
ATOM 760 O O . ARG A 1 106 ? 38.810 7.844 -44.844 1.00 62.47 106 ARG A O 1
ATOM 767 N N . PRO A 1 107 ? 38.054 5.714 -44.931 1.00 61.38 107 PRO A N 1
ATOM 768 C CA . PRO A 1 107 ? 36.787 6.040 -45.576 1.00 61.38 107 PRO A CA 1
ATOM 769 C C . PRO A 1 107 ? 35.835 6.662 -44.546 1.00 61.38 107 PRO A C 1
ATOM 771 O O . PRO A 1 107 ? 35.585 6.079 -43.492 1.00 61.38 107 PRO A O 1
ATOM 774 N N . VAL A 1 108 ? 35.306 7.844 -44.849 1.00 60.59 108 VAL A N 1
ATOM 775 C CA . VAL A 1 108 ? 34.382 8.604 -44.001 1.00 60.59 108 VAL A CA 1
ATOM 776 C C . VAL A 1 108 ? 33.149 8.967 -44.820 1.00 60.59 108 VAL A C 1
ATOM 778 O O . VAL A 1 108 ? 33.267 9.511 -45.915 1.00 60.59 108 VAL A O 1
ATOM 781 N N . VAL A 1 109 ? 31.956 8.706 -44.289 1.00 68.88 109 VAL A N 1
ATOM 782 C CA . VAL A 1 109 ? 30.701 9.227 -44.850 1.00 68.88 109 VAL A CA 1
ATOM 783 C C . VAL A 1 109 ? 30.428 10.571 -44.183 1.00 68.88 109 VAL A C 1
ATOM 785 O O . VAL A 1 109 ? 30.291 10.619 -42.962 1.00 68.88 109 VAL A O 1
ATOM 788 N N . ARG A 1 110 ? 30.383 11.664 -44.952 1.00 60.22 110 ARG A N 1
ATOM 789 C CA . ARG A 1 110 ? 29.936 12.962 -44.423 1.00 60.22 110 ARG A CA 1
ATOM 790 C C . ARG A 1 110 ? 28.461 13.140 -44.738 1.00 60.22 110 ARG A C 1
ATOM 792 O O . ARG A 1 110 ? 28.024 12.865 -45.854 1.00 60.22 110 ARG A O 1
ATOM 799 N N . VAL A 1 111 ? 27.736 13.599 -43.733 1.00 60.34 111 VAL A N 1
ATOM 800 C CA . VAL A 1 111 ? 26.299 13.847 -43.758 1.00 60.34 111 VAL A CA 1
ATOM 801 C C . VAL A 1 111 ? 26.105 15.279 -43.288 1.00 60.34 111 VAL A C 1
ATOM 803 O O . VAL A 1 111 ? 26.679 15.653 -42.263 1.00 60.34 111 VAL A O 1
ATOM 806 N N . ASP A 1 112 ? 25.367 16.080 -44.051 1.00 59.31 112 ASP A N 1
ATOM 807 C CA . ASP A 1 112 ? 24.979 17.422 -43.616 1.00 59.31 112 ASP A CA 1
ATOM 808 C C . ASP A 1 112 ? 23.871 17.314 -42.553 1.00 59.31 112 ASP A C 1
ATOM 810 O O . ASP A 1 112 ? 22.997 16.447 -42.640 1.00 59.31 112 ASP A O 1
ATOM 814 N N . GLN A 1 113 ? 23.923 18.161 -41.524 1.00 56.00 113 GLN A N 1
ATOM 815 C CA . GLN A 1 113 ? 23.067 18.069 -40.331 1.00 56.00 113 GLN A CA 1
ATOM 816 C C . GLN A 1 113 ? 21.578 18.327 -40.615 1.00 56.00 113 GLN A C 1
ATOM 818 O O . GLN A 1 113 ? 20.747 18.058 -39.749 1.00 56.00 113 GLN A O 1
ATOM 823 N N . THR A 1 114 ? 21.228 18.841 -41.795 1.00 56.56 114 THR A N 1
ATOM 824 C CA . THR A 1 114 ? 19.856 19.238 -42.135 1.00 56.56 114 THR A CA 1
ATOM 825 C C . THR A 1 114 ? 18.984 18.130 -42.720 1.00 56.56 114 THR A C 1
ATOM 827 O O . THR A 1 114 ? 17.769 18.225 -42.579 1.00 56.56 114 THR A O 1
ATOM 830 N N . ASP A 1 115 ? 19.551 17.075 -43.321 1.00 52.59 115 ASP A N 1
ATOM 831 C CA . ASP A 1 115 ? 18.760 16.146 -44.157 1.00 52.59 115 ASP A CA 1
ATOM 832 C C . ASP A 1 115 ? 18.794 14.673 -43.720 1.00 52.59 115 ASP A C 1
ATOM 834 O O . ASP A 1 115 ? 17.910 13.900 -44.090 1.00 52.59 115 ASP A O 1
ATOM 838 N N . ILE A 1 116 ? 19.754 14.262 -42.883 1.00 57.56 116 ILE A N 1
ATOM 839 C CA . ILE A 1 116 ? 19.758 12.925 -42.271 1.00 57.56 116 ILE A CA 1
ATOM 840 C C . ILE A 1 116 ? 19.913 13.078 -40.763 1.00 57.56 116 ILE A C 1
ATOM 842 O O . ILE A 1 116 ? 20.995 13.362 -40.250 1.00 57.56 116 ILE A O 1
ATOM 846 N N . THR A 1 117 ? 18.824 12.831 -40.033 1.00 55.75 117 THR A N 1
ATOM 847 C CA . THR A 1 117 ? 18.834 12.751 -38.570 1.00 55.75 117 THR A CA 1
ATOM 848 C C . THR A 1 117 ? 19.497 11.444 -38.133 1.00 55.75 117 THR A C 1
ATOM 850 O O . THR A 1 117 ? 18.838 10.481 -37.743 1.00 55.75 117 THR A O 1
ATOM 853 N N . LEU A 1 118 ? 20.827 11.377 -38.208 1.00 64.19 118 LEU A N 1
ATOM 854 C CA . LEU A 1 118 ? 21.565 10.430 -37.382 1.00 64.19 118 LEU A CA 1
ATOM 855 C C . LEU A 1 118 ? 21.415 10.932 -35.950 1.00 64.19 118 LEU A C 1
ATOM 857 O O . LEU A 1 118 ? 21.942 11.997 -35.630 1.00 64.19 118 LEU A O 1
ATOM 861 N N . ALA A 1 119 ? 20.658 10.207 -35.121 1.00 65.62 119 ALA A N 1
ATOM 862 C CA . ALA A 1 119 ? 20.519 10.542 -33.710 1.00 65.62 119 ALA A CA 1
ATOM 863 C C . ALA A 1 119 ? 21.919 10.772 -33.139 1.00 65.62 119 ALA A C 1
ATOM 865 O O . ALA A 1 119 ? 22.781 9.885 -33.179 1.00 65.62 119 ALA A O 1
ATOM 866 N N . SER A 1 120 ? 22.169 11.990 -32.669 1.00 75.50 120 SER A N 1
ATOM 867 C CA . SER A 1 120 ? 23.437 12.290 -32.039 1.00 75.50 120 SER A CA 1
ATOM 868 C C . SER A 1 120 ? 23.560 11.422 -30.786 1.00 75.50 120 SER A C 1
ATOM 870 O O . SER A 1 120 ? 22.568 10.943 -30.218 1.00 75.50 120 SER A O 1
ATOM 872 N N . LYS A 1 121 ? 24.789 11.222 -30.304 1.00 80.00 121 LYS A N 1
ATOM 873 C CA . LYS A 1 121 ? 24.981 10.576 -29.001 1.00 80.00 121 LYS A CA 1
ATOM 874 C C . LYS A 1 121 ? 24.150 11.289 -27.917 1.00 80.00 121 LYS A C 1
ATOM 876 O O . LYS A 1 121 ? 23.566 10.620 -27.076 1.00 80.00 121 LYS A O 1
ATOM 881 N N . GLY A 1 122 ? 24.035 12.619 -27.999 1.00 83.88 122 GLY A N 1
ATOM 882 C CA . GLY A 1 122 ? 23.215 13.425 -27.094 1.00 83.88 122 GLY A CA 1
ATOM 883 C C . GLY A 1 122 ? 21.727 13.070 -27.137 1.00 83.88 122 GLY A C 1
ATOM 884 O O . GLY A 1 122 ? 21.117 12.927 -26.083 1.00 83.88 122 GLY A O 1
ATOM 885 N N . ASP A 1 123 ? 21.162 12.840 -28.323 1.00 84.75 123 ASP A N 1
ATOM 886 C CA . ASP A 1 123 ? 19.754 12.437 -28.472 1.00 84.75 123 ASP A CA 1
ATOM 887 C C . ASP A 1 123 ? 19.508 11.043 -27.886 1.00 84.75 123 ASP A C 1
ATOM 889 O O . ASP A 1 123 ? 18.504 10.799 -27.216 1.00 84.75 123 ASP A O 1
ATOM 893 N N . THR A 1 124 ? 20.466 10.134 -28.090 1.00 86.31 124 THR A N 1
ATOM 894 C CA . THR A 1 124 ? 20.419 8.778 -27.525 1.00 86.31 124 THR A CA 1
ATOM 895 C C . THR A 1 124 ? 20.520 8.814 -25.999 1.00 86.31 124 THR A C 1
ATOM 897 O O . THR A 1 124 ? 19.744 8.149 -25.313 1.00 86.31 124 THR A O 1
ATOM 900 N N . ASP A 1 125 ? 21.431 9.624 -25.456 1.00 90.81 125 ASP A N 1
ATOM 901 C CA . ASP A 1 125 ? 21.606 9.800 -24.012 1.00 90.81 125 ASP A CA 1
ATOM 902 C C . ASP A 1 125 ? 20.364 10.453 -23.375 1.00 90.81 125 ASP A C 1
ATOM 904 O O . ASP A 1 125 ? 19.942 10.059 -22.285 1.00 90.81 125 ASP A O 1
ATOM 908 N N . ALA A 1 126 ? 19.738 11.418 -24.058 1.00 90.69 126 ALA A N 1
ATOM 909 C CA . ALA A 1 126 ? 18.509 12.070 -23.610 1.00 90.69 126 ALA A CA 1
ATOM 910 C C . ALA A 1 126 ? 17.321 11.098 -23.599 1.00 90.69 126 ALA A C 1
ATOM 912 O O . ALA A 1 126 ? 16.578 11.048 -22.616 1.00 90.69 126 ALA A O 1
ATOM 913 N N . ALA A 1 127 ? 17.172 10.283 -24.647 1.00 91.12 127 ALA A N 1
ATOM 914 C CA . ALA A 1 127 ? 16.150 9.243 -24.717 1.00 91.12 127 ALA A CA 1
ATOM 915 C C . ALA A 1 127 ? 16.345 8.176 -23.628 1.00 91.12 127 ALA A C 1
ATOM 917 O O . ALA A 1 127 ? 15.382 7.799 -22.959 1.00 91.12 127 ALA A O 1
ATOM 918 N N . LEU A 1 128 ? 17.589 7.738 -23.398 1.00 93.88 128 LEU A N 1
ATOM 919 C CA . LEU A 1 128 ? 17.922 6.802 -22.324 1.00 93.88 128 LEU A CA 1
ATOM 920 C C . LEU A 1 128 ? 17.601 7.399 -20.951 1.00 93.88 128 LEU A C 1
ATOM 922 O O . LEU A 1 128 ? 16.950 6.750 -20.141 1.00 93.88 128 LEU A O 1
ATOM 926 N N . THR A 1 129 ? 17.986 8.653 -20.712 1.00 94.56 129 THR A N 1
ATOM 927 C CA . THR A 1 129 ? 17.692 9.367 -19.461 1.00 94.56 129 THR A CA 1
ATOM 928 C C . THR A 1 129 ? 16.184 9.492 -19.235 1.00 94.56 129 THR A C 1
ATOM 930 O O . THR A 1 129 ? 15.697 9.219 -18.140 1.00 94.56 129 THR A O 1
ATOM 933 N N . ALA A 1 130 ? 15.419 9.851 -20.269 1.00 92.94 130 ALA A N 1
ATOM 934 C CA . ALA A 1 130 ? 13.963 9.935 -20.191 1.00 92.94 130 ALA A CA 1
ATOM 935 C C . ALA A 1 130 ? 13.323 8.570 -19.888 1.00 92.94 130 ALA A C 1
ATOM 937 O O . ALA A 1 130 ? 12.438 8.490 -19.036 1.00 92.94 130 ALA A O 1
ATOM 938 N N . ALA A 1 131 ? 13.801 7.496 -20.524 1.00 90.94 131 ALA A N 1
ATOM 939 C CA . ALA A 1 131 ? 13.349 6.133 -20.258 1.00 90.94 131 ALA A CA 1
ATOM 940 C C . ALA A 1 131 ? 13.694 5.679 -18.828 1.00 90.94 131 ALA A C 1
ATOM 942 O O . ALA A 1 131 ? 12.834 5.139 -18.134 1.00 90.94 131 ALA A O 1
ATOM 943 N N . SER A 1 132 ? 14.910 5.956 -18.349 1.00 90.38 132 SER A N 1
ATOM 944 C CA . SER A 1 132 ? 15.326 5.670 -16.971 1.00 90.38 132 SER A CA 1
ATOM 945 C C . SER A 1 132 ? 14.509 6.451 -15.943 1.00 90.38 132 SER A C 1
ATOM 947 O O . SER A 1 132 ? 14.115 5.883 -14.926 1.00 90.38 132 SER A O 1
ATOM 949 N N . ASN A 1 133 ? 14.194 7.719 -16.211 1.00 87.00 133 ASN A N 1
ATOM 950 C CA . ASN A 1 133 ? 13.336 8.531 -15.348 1.00 87.00 133 ASN A CA 1
ATOM 951 C C . ASN A 1 133 ? 11.892 8.017 -15.347 1.00 87.00 133 ASN A C 1
ATOM 953 O O . ASN A 1 133 ? 11.264 7.956 -14.295 1.00 87.00 133 ASN A O 1
ATOM 957 N N . ALA A 1 134 ? 11.365 7.613 -16.506 1.00 85.31 134 ALA A N 1
ATOM 958 C CA . ALA A 1 134 ? 10.036 7.019 -16.609 1.00 85.31 134 ALA A CA 1
ATOM 959 C C . ALA A 1 134 ? 9.951 5.677 -15.863 1.00 85.31 134 ALA A C 1
ATOM 961 O O . ALA A 1 134 ? 8.995 5.474 -15.118 1.00 85.31 134 ALA A O 1
ATOM 962 N N . SER A 1 135 ? 10.965 4.811 -15.998 1.00 82.94 135 SER A N 1
ATOM 963 C CA . SER A 1 135 ? 11.071 3.567 -15.223 1.00 82.94 135 SER A CA 1
ATOM 964 C C . SER A 1 135 ? 11.150 3.867 -13.733 1.00 82.94 135 SER A C 1
ATOM 966 O O . SER A 1 135 ? 10.322 3.380 -12.983 1.00 82.94 135 SER A O 1
ATOM 968 N N . SER A 1 136 ? 12.040 4.768 -13.308 1.00 78.19 136 SER A N 1
ATOM 969 C CA . SER A 1 136 ? 12.182 5.141 -11.893 1.00 78.19 136 SER A CA 1
ATOM 970 C C . SER A 1 136 ? 10.889 5.723 -11.310 1.00 78.19 136 SER A C 1
ATOM 972 O O . SER A 1 136 ? 10.547 5.453 -10.163 1.00 78.19 136 SER A O 1
ATOM 974 N N . ASN A 1 137 ? 10.127 6.484 -12.102 1.00 76.50 137 ASN A N 1
ATOM 975 C CA . ASN A 1 137 ? 8.823 7.015 -11.699 1.00 76.50 137 ASN A CA 1
ATOM 976 C C . ASN A 1 137 ? 7.732 5.936 -11.632 1.00 76.50 137 ASN A C 1
ATOM 978 O O . ASN A 1 137 ? 6.816 6.045 -10.815 1.00 76.50 137 ASN A O 1
ATOM 982 N N . ALA A 1 138 ? 7.799 4.918 -12.492 1.00 72.00 138 ALA A N 1
ATOM 983 C CA . ALA A 1 138 ? 6.909 3.763 -12.434 1.00 72.00 138 ALA A CA 1
ATOM 984 C C . ALA A 1 138 ? 7.253 2.865 -11.234 1.00 72.00 138 ALA A C 1
ATOM 986 O O . ALA A 1 138 ? 6.359 2.475 -10.486 1.00 72.00 138 ALA A O 1
ATOM 987 N N . ASP A 1 139 ? 8.543 2.632 -11.000 1.00 63.41 139 ASP A N 1
ATOM 988 C CA . ASP A 1 139 ? 9.089 1.842 -9.896 1.00 63.41 139 ASP A CA 1
ATOM 989 C C . ASP A 1 139 ? 8.896 2.551 -8.539 1.00 63.41 139 ASP A C 1
ATOM 991 O O . ASP A 1 139 ? 8.701 1.911 -7.508 1.00 63.41 139 ASP A O 1
ATOM 995 N N . GLY A 1 140 ? 8.811 3.884 -8.523 1.00 58.66 140 GLY A N 1
ATOM 996 C CA . GLY A 1 140 ? 8.456 4.677 -7.339 1.00 58.66 140 GLY A CA 1
ATOM 997 C C . GLY A 1 140 ? 7.023 4.466 -6.825 1.00 58.66 140 GLY A C 1
ATOM 998 O O . GLY A 1 140 ? 6.646 5.041 -5.805 1.00 58.66 140 GLY A O 1
ATOM 999 N N . ARG A 1 141 ? 6.203 3.645 -7.495 1.00 63.22 141 ARG A N 1
ATOM 1000 C CA . ARG A 1 141 ? 4.827 3.309 -7.087 1.00 63.22 141 ARG A CA 1
ATOM 1001 C C . ARG A 1 141 ? 4.738 1.984 -6.317 1.00 63.22 141 ARG A C 1
ATOM 1003 O O . ARG A 1 141 ? 3.746 1.276 -6.445 1.00 63.22 141 ARG A O 1
ATOM 1010 N N . VAL A 1 142 ? 5.721 1.731 -5.447 1.00 64.31 142 VAL A N 1
ATOM 1011 C CA . VAL A 1 142 ? 5.892 0.568 -4.545 1.00 64.31 142 VAL A CA 1
ATOM 1012 C C . VAL A 1 142 ? 6.647 -0.609 -5.194 1.00 64.31 142 VAL A C 1
ATOM 1014 O O . VAL A 1 142 ? 6.073 -1.658 -5.483 1.00 64.31 142 VAL A O 1
ATOM 1017 N N . ALA A 1 143 ? 7.959 -0.448 -5.408 1.00 58.38 143 ALA A N 1
ATOM 1018 C CA . ALA A 1 143 ? 8.822 -1.476 -6.010 1.00 58.38 143 ALA A CA 1
ATOM 1019 C C . ALA A 1 143 ? 9.359 -2.531 -5.026 1.00 58.38 143 ALA A C 1
ATOM 1021 O O . ALA A 1 143 ? 9.805 -3.596 -5.460 1.00 58.38 143 ALA A O 1
ATOM 1022 N N . LYS A 1 144 ? 9.357 -2.276 -3.712 1.00 58.69 144 LYS A N 1
ATOM 1023 C CA . LYS A 1 144 ? 9.911 -3.220 -2.725 1.00 58.69 144 LYS A CA 1
ATOM 1024 C C . LYS A 1 144 ? 9.295 -3.065 -1.336 1.00 58.69 144 LYS A C 1
ATOM 1026 O O . LYS A 1 144 ? 8.740 -2.026 -0.989 1.00 58.69 144 LYS A O 1
ATOM 1031 N N . GLY A 1 145 ? 9.402 -4.123 -0.531 1.00 50.84 145 GLY A N 1
ATOM 1032 C CA . GLY A 1 145 ? 8.998 -4.085 0.873 1.00 50.84 145 GLY A CA 1
ATOM 1033 C C . GLY A 1 145 ? 9.778 -3.015 1.641 1.00 50.84 145 GLY A C 1
ATOM 1034 O O . GLY A 1 145 ? 11.005 -2.987 1.564 1.00 50.84 145 GLY A O 1
ATOM 1035 N N . GLY A 1 146 ? 9.058 -2.156 2.367 1.00 59.00 146 GLY A N 1
ATOM 1036 C CA . GLY A 1 146 ? 9.629 -1.089 3.195 1.00 59.00 146 GLY A CA 1
ATOM 1037 C C . GLY A 1 146 ? 9.616 0.318 2.584 1.00 59.00 146 GLY A C 1
ATOM 1038 O O . GLY A 1 146 ? 10.081 1.237 3.248 1.00 59.00 146 GLY A O 1
ATOM 1039 N N . ASP A 1 147 ? 9.090 0.517 1.370 1.00 55.16 147 ASP A N 1
ATOM 1040 C CA . ASP A 1 147 ? 8.922 1.867 0.807 1.00 55.16 147 ASP A CA 1
ATOM 1041 C C . ASP A 1 147 ? 7.714 2.604 1.410 1.00 55.16 147 ASP A C 1
ATOM 1043 O O . ASP A 1 147 ? 6.631 2.039 1.587 1.00 55.16 147 ASP A O 1
ATOM 1047 N N . THR A 1 148 ? 7.890 3.902 1.662 1.00 59.28 148 THR A N 1
ATOM 1048 C CA . THR A 1 148 ? 6.836 4.814 2.124 1.00 59.28 148 THR A CA 1
ATOM 1049 C C . THR A 1 148 ? 6.237 5.541 0.926 1.00 59.28 148 THR A C 1
ATOM 1051 O O . THR A 1 148 ? 6.950 6.214 0.184 1.00 59.28 148 THR A O 1
ATOM 1054 N N . MET A 1 149 ? 4.922 5.442 0.733 1.00 64.44 149 MET A N 1
ATOM 1055 C CA . MET A 1 149 ? 4.234 6.165 -0.337 1.00 64.44 149 MET A CA 1
ATOM 1056 C C . MET A 1 149 ? 3.566 7.446 0.172 1.00 64.44 149 MET A C 1
ATOM 1058 O O . MET A 1 149 ? 2.893 7.441 1.200 1.00 64.44 149 MET A O 1
ATOM 1062 N N . THR A 1 150 ? 3.696 8.529 -0.596 1.00 52.78 150 THR A N 1
ATOM 1063 C CA . THR A 1 150 ? 2.951 9.778 -0.386 1.00 52.78 150 THR A CA 1
ATOM 1064 C C . THR A 1 150 ? 1.795 9.829 -1.387 1.00 52.78 150 THR A C 1
ATOM 1066 O O . THR A 1 150 ? 2.023 9.983 -2.586 1.00 52.78 150 THR A O 1
ATOM 1069 N N . GLY A 1 151 ? 0.551 9.676 -0.918 1.00 61.66 151 GLY A N 1
ATOM 1070 C CA . GLY A 1 151 ? -0.660 9.701 -1.753 1.00 61.66 151 GLY A CA 1
ATOM 1071 C C . GLY A 1 151 ? -1.609 8.519 -1.514 1.00 61.66 151 GLY A C 1
ATOM 1072 O O . GLY A 1 151 ? -1.494 7.810 -0.520 1.00 61.66 151 GLY A O 1
ATOM 1073 N N . ASN A 1 152 ? -2.564 8.308 -2.428 1.00 56.06 152 ASN A N 1
ATOM 1074 C CA . ASN A 1 152 ? -3.588 7.259 -2.312 1.00 56.06 152 ASN A CA 1
ATOM 1075 C C . ASN A 1 152 ? -3.115 5.924 -2.914 1.00 56.06 152 ASN A C 1
ATOM 1077 O O . ASN A 1 152 ? -2.649 5.889 -4.053 1.00 56.06 152 ASN A O 1
ATOM 1081 N N . LEU A 1 153 ? -3.309 4.818 -2.188 1.00 66.50 153 LEU A N 1
ATOM 1082 C CA . LEU A 1 153 ? -3.075 3.450 -2.668 1.00 66.50 153 LEU A CA 1
ATOM 1083 C C . LEU A 1 153 ? -4.375 2.849 -3.215 1.00 66.50 153 LEU A C 1
ATOM 1085 O O . LEU A 1 153 ? -5.311 2.597 -2.459 1.00 66.50 153 LEU A O 1
ATOM 1089 N N . PHE A 1 154 ? -4.440 2.604 -4.525 1.00 57.47 154 PHE A N 1
ATOM 1090 C CA . PHE A 1 154 ? -5.597 1.971 -5.167 1.00 57.47 154 PHE A CA 1
ATOM 1091 C C . PHE A 1 154 ? -5.336 0.471 -5.378 1.00 57.47 154 PHE A C 1
ATOM 1093 O O . PHE A 1 154 ? -4.467 0.098 -6.161 1.00 57.47 154 PHE A O 1
ATOM 1100 N N . LEU A 1 155 ? -6.093 -0.396 -4.696 1.00 63.88 155 LEU A N 1
ATOM 1101 C CA . LEU A 1 155 ? -5.957 -1.860 -4.765 1.00 63.88 155 LEU A CA 1
ATOM 1102 C C . LEU A 1 155 ? -7.219 -2.488 -5.398 1.00 63.88 155 LEU A C 1
ATOM 1104 O O . LEU A 1 155 ? -8.142 -2.859 -4.666 1.00 63.88 155 LEU A O 1
ATOM 1108 N N . PRO A 1 156 ? -7.292 -2.628 -6.739 1.00 47.88 156 PRO A N 1
ATOM 1109 C CA . PRO A 1 156 ? -8.515 -3.029 -7.450 1.00 47.88 156 PRO A CA 1
ATOM 1110 C C . PRO A 1 156 ? -8.981 -4.465 -7.153 1.00 47.88 156 PRO A C 1
ATOM 1112 O O . PRO A 1 156 ? -10.159 -4.759 -7.311 1.00 47.88 156 PRO A O 1
ATOM 1115 N N . ASN A 1 157 ? -8.083 -5.329 -6.668 1.00 51.06 157 ASN A N 1
ATOM 1116 C CA . ASN A 1 157 ? -8.365 -6.701 -6.237 1.00 51.06 157 ASN A CA 1
ATOM 1117 C C . ASN A 1 157 ? -7.920 -6.941 -4.784 1.00 51.06 157 ASN A C 1
ATOM 1119 O O . ASN A 1 157 ? -7.398 -8.010 -4.465 1.00 51.06 157 ASN A O 1
ATOM 1123 N N . SER A 1 158 ? -8.068 -5.953 -3.889 1.00 47.62 158 SER A N 1
ATOM 1124 C CA . SER A 1 158 ? -7.833 -6.242 -2.470 1.00 47.62 158 SER A CA 1
ATOM 1125 C C . SER A 1 158 ? -8.844 -7.291 -1.998 1.00 47.62 158 SER A C 1
ATOM 1127 O O . SER A 1 158 ? -10.061 -7.111 -2.082 1.00 47.62 158 SER A O 1
ATOM 1129 N N . THR A 1 159 ? -8.344 -8.441 -1.547 1.00 48.66 159 THR A N 1
ATOM 1130 C CA . THR A 1 159 ? -9.169 -9.453 -0.886 1.00 48.66 159 THR A CA 1
ATOM 1131 C C . THR A 1 159 ? -9.877 -8.822 0.300 1.00 48.66 159 THR A C 1
ATOM 1133 O O . THR A 1 159 ? -9.297 -7.998 1.008 1.00 48.66 159 THR A O 1
ATOM 1136 N N . ALA A 1 160 ? -11.124 -9.233 0.534 1.00 39.28 160 ALA A N 1
ATOM 1137 C CA . ALA A 1 160 ? -11.888 -8.804 1.689 1.00 39.28 160 ALA A CA 1
ATOM 1138 C C . ALA A 1 160 ? -11.135 -9.156 2.973 1.00 39.28 160 ALA A C 1
ATOM 1140 O O . ALA A 1 160 ? -11.251 -10.249 3.522 1.00 39.28 160 ALA A O 1
ATOM 1141 N N . ALA A 1 161 ? -10.441 -8.181 3.520 1.00 51.09 161 ALA A N 1
ATOM 1142 C CA . ALA A 1 161 ? -10.316 -8.097 4.950 1.00 51.09 161 ALA A CA 1
ATOM 1143 C C . ALA A 1 161 ? -11.787 -7.779 5.447 1.00 51.09 161 ALA A C 1
ATOM 1145 O O . ALA A 1 161 ? -12.618 -7.434 4.615 1.00 51.09 161 ALA A O 1
ATOM 1146 N N . THR A 1 162 ? -12.287 -8.124 6.639 1.00 43.91 162 THR A N 1
ATOM 1147 C CA . THR A 1 162 ? -13.697 -8.606 6.778 1.00 43.91 162 THR A CA 1
ATOM 1148 C C . THR A 1 162 ? -14.619 -7.979 7.849 1.00 43.91 162 THR A C 1
ATOM 1150 O O . THR A 1 162 ? -15.309 -8.723 8.546 1.00 43.91 162 THR A O 1
ATOM 1153 N N . ALA A 1 163 ? -14.745 -6.644 7.954 1.00 35.31 163 ALA A N 1
ATOM 1154 C CA . ALA A 1 163 ? -15.977 -5.995 8.463 1.00 35.31 163 ALA A CA 1
ATOM 1155 C C . ALA A 1 163 ? -16.225 -4.573 7.902 1.00 35.31 163 ALA A C 1
ATOM 1157 O O . ALA A 1 163 ? -15.438 -4.051 7.120 1.00 35.31 163 ALA A O 1
ATOM 1158 N N . SER A 1 164 ? -17.412 -4.031 8.190 1.00 40.75 164 SER A N 1
ATOM 1159 C CA . SER A 1 164 ? -18.252 -3.281 7.234 1.00 40.75 164 SER A CA 1
ATOM 1160 C C . SER A 1 164 ? -18.457 -1.786 7.517 1.00 40.75 164 SER A C 1
ATOM 1162 O O . SER A 1 164 ? -19.188 -1.151 6.774 1.00 40.75 164 SER A O 1
ATOM 1164 N N . TRP A 1 165 ? -17.791 -1.234 8.528 1.00 47.72 165 TRP A N 1
ATOM 1165 C CA . TRP A 1 165 ? -17.431 0.184 8.700 1.00 47.72 165 TRP A CA 1
ATOM 1166 C C . TRP A 1 165 ? -16.190 0.125 9.592 1.00 47.72 165 TRP A C 1
ATOM 1168 O O . TRP A 1 165 ? -16.342 -0.078 10.793 1.00 47.72 165 TRP A O 1
ATOM 1178 N N . GLN A 1 166 ? -14.977 0.062 9.030 1.00 41.94 166 GLN A N 1
ATOM 1179 C CA . GLN A 1 166 ? -13.862 -0.526 9.781 1.00 41.94 166 GLN A CA 1
ATOM 1180 C C . GLN A 1 166 ? -12.792 0.452 10.228 1.00 41.94 166 GLN A C 1
ATOM 1182 O O . GLN A 1 166 ? -12.172 1.118 9.406 1.00 41.94 166 GLN A O 1
ATOM 1187 N N . VAL A 1 167 ? -12.555 0.456 11.546 1.00 45.34 167 VAL A N 1
ATOM 1188 C CA . VAL A 1 167 ? -11.291 0.876 12.151 1.00 45.34 167 VAL A CA 1
ATOM 1189 C C . VAL A 1 167 ? -10.170 0.267 11.322 1.00 45.34 167 VAL A C 1
ATOM 1191 O O . VAL A 1 167 ? -10.025 -0.954 11.237 1.00 45.34 167 VAL A O 1
ATOM 1194 N N . ALA A 1 168 ? -9.445 1.142 10.637 1.00 50.34 168 ALA A N 1
ATOM 1195 C CA . ALA A 1 168 ? -8.206 0.803 9.982 1.00 50.34 168 ALA A CA 1
ATOM 1196 C C . ALA A 1 168 ? -7.194 0.509 11.087 1.00 50.34 168 ALA A C 1
ATOM 1198 O O . ALA A 1 168 ? -6.651 1.432 11.689 1.00 50.34 168 ALA A O 1
ATOM 1199 N N . TYR A 1 169 ? -6.961 -0.771 11.370 1.00 51.53 169 TYR A N 1
ATOM 1200 C CA . TYR A 1 169 ? -5.773 -1.151 12.118 1.00 51.53 169 TYR A CA 1
ATOM 1201 C C . TYR A 1 169 ? -4.592 -0.955 11.178 1.00 51.53 169 TYR A C 1
ATOM 1203 O O . TYR A 1 169 ? -4.473 -1.643 10.160 1.00 51.53 169 TYR A O 1
ATOM 1211 N N . ILE A 1 170 ? -3.781 0.048 11.500 1.00 59.81 170 ILE A N 1
ATOM 1212 C CA . ILE A 1 170 ? -2.419 0.152 11.005 1.00 59.81 170 ILE A CA 1
ATOM 1213 C C . ILE A 1 170 ? -1.633 -0.776 11.922 1.00 59.81 170 ILE A C 1
ATOM 1215 O O . ILE A 1 170 ? -1.420 -0.461 13.091 1.00 59.81 170 ILE A O 1
ATOM 1219 N N . ASN A 1 171 ? -1.289 -1.963 11.430 1.00 52.91 171 ASN A N 1
ATOM 1220 C CA . ASN A 1 171 ? -0.379 -2.844 12.160 1.00 52.91 171 ASN A CA 1
ATOM 1221 C C . ASN A 1 171 ? 0.949 -2.106 12.423 1.00 52.91 171 ASN A C 1
ATOM 1223 O O . ASN A 1 171 ? 1.283 -1.165 11.703 1.00 52.91 171 ASN A O 1
ATOM 1227 N N . GLY A 1 172 ? 1.757 -2.565 13.385 1.00 46.12 172 GLY A N 1
ATOM 1228 C CA . GLY A 1 172 ? 3.101 -2.010 13.626 1.00 46.12 172 GLY A CA 1
ATOM 1229 C C . GLY A 1 172 ? 4.029 -2.020 12.394 1.00 46.12 172 GLY A C 1
ATOM 1230 O O . GLY A 1 172 ? 5.036 -1.323 12.383 1.00 46.12 172 GLY A O 1
ATOM 1231 N N . ASP A 1 173 ? 3.668 -2.758 11.334 1.00 44.47 173 ASP A N 1
ATOM 1232 C CA . ASP A 1 173 ? 4.343 -2.803 10.028 1.00 44.47 173 ASP A CA 1
ATOM 1233 C C . ASP A 1 173 ? 3.729 -1.874 8.950 1.00 44.47 173 ASP A C 1
ATOM 1235 O O . ASP A 1 173 ? 4.122 -1.936 7.784 1.00 44.47 173 ASP A O 1
ATOM 1239 N N . GLY A 1 174 ? 2.755 -1.027 9.307 1.00 50.03 174 GLY A N 1
ATOM 1240 C CA . GLY A 1 174 ? 2.156 -0.017 8.426 1.00 50.03 174 GLY A CA 1
ATOM 1241 C C . GLY A 1 174 ? 1.056 -0.517 7.481 1.00 50.03 174 GLY A C 1
ATOM 1242 O O . GLY A 1 174 ? 0.571 0.250 6.646 1.00 50.03 174 GLY A O 1
ATOM 1243 N N . ARG A 1 175 ? 0.637 -1.787 7.568 1.00 47.16 175 ARG A N 1
ATOM 1244 C CA . ARG A 1 175 ? -0.391 -2.347 6.672 1.00 47.16 175 ARG A CA 1
ATOM 1245 C C . ARG A 1 175 ? -1.814 -2.060 7.152 1.00 47.16 175 ARG A C 1
ATOM 1247 O O . ARG A 1 175 ? -2.125 -2.225 8.325 1.00 47.16 175 ARG A O 1
ATOM 1254 N N . LEU A 1 176 ? -2.691 -1.720 6.203 1.00 59.72 176 LEU A N 1
ATOM 1255 C CA . LEU A 1 176 ? -4.137 -1.543 6.384 1.00 59.72 176 LEU A CA 1
ATOM 1256 C C . LEU A 1 176 ? -4.868 -2.893 6.288 1.00 59.72 176 LEU A C 1
ATOM 1258 O O . LEU A 1 176 ? -4.903 -3.500 5.216 1.00 59.72 176 LEU A O 1
ATOM 1262 N N . CYS A 1 177 ? -5.493 -3.348 7.379 1.00 54.75 177 CYS A N 1
ATOM 1263 C CA . CYS A 1 177 ? -6.301 -4.575 7.394 1.00 54.75 177 CYS A CA 1
ATOM 1264 C C . CYS A 1 177 ? -7.787 -4.299 7.712 1.00 54.75 177 CYS A C 1
ATOM 1266 O O . CYS A 1 177 ? -8.119 -3.485 8.568 1.00 54.75 177 CYS A O 1
ATOM 1268 N N . ARG A 1 178 ? -8.693 -5.031 7.049 1.00 50.72 178 ARG A N 1
ATOM 1269 C CA . ARG A 1 178 ? -10.141 -5.151 7.340 1.00 50.72 178 ARG A CA 1
ATOM 1270 C C . ARG A 1 178 ? -10.321 -6.440 8.230 1.00 50.72 178 ARG A C 1
ATOM 1272 O O . ARG A 1 178 ? -9.944 -7.549 7.861 1.00 50.72 178 ARG A O 1
ATOM 1279 N N . GLY A 1 179 ? -10.779 -6.355 9.480 1.00 58.72 179 GLY A N 1
ATOM 1280 C CA . GLY A 1 179 ? -10.797 -7.485 10.453 1.00 58.72 179 GLY A CA 1
ATOM 1281 C C . GLY A 1 179 ? -11.924 -8.508 10.234 1.00 58.72 179 GLY A C 1
ATOM 1282 O O . GLY A 1 179 ? -13.024 -8.083 9.938 1.00 58.72 179 GLY A O 1
ATOM 1283 N N . SER A 1 180 ? -11.704 -9.824 10.373 1.00 63.56 180 SER A N 1
ATOM 1284 C CA . SER A 1 180 ? -12.641 -10.870 9.909 1.00 63.56 180 SER A CA 1
ATOM 1285 C C . SER A 1 180 ? -13.787 -11.276 10.837 1.00 63.56 180 SER A C 1
ATOM 1287 O O . SER A 1 180 ? -13.552 -11.826 11.909 1.00 63.56 180 SER A O 1
ATOM 1289 N N . SER A 1 181 ? -15.045 -11.091 10.399 1.00 69.56 181 SER A N 1
ATOM 1290 C CA . SER A 1 181 ? -16.228 -11.441 11.210 1.00 69.56 181 SER A CA 1
ATOM 1291 C C . SER A 1 181 ? -17.021 -12.688 10.769 1.00 69.56 181 SER A C 1
ATOM 1293 O O . SER A 1 181 ? -17.984 -13.065 11.435 1.00 69.56 181 SER A O 1
ATOM 1295 N N . SER A 1 182 ? -16.641 -13.384 9.690 1.00 81.69 182 SER A N 1
ATOM 1296 C CA . SER A 1 182 ? -17.365 -14.607 9.284 1.00 81.69 182 SER A CA 1
ATOM 1297 C C . SER A 1 182 ? -17.095 -15.767 10.247 1.00 81.69 182 SER A C 1
ATOM 1299 O O . SER A 1 182 ? -15.942 -16.026 10.589 1.00 81.69 182 SER A O 1
ATOM 1301 N N . GLN A 1 183 ? -18.142 -16.519 10.617 1.00 84.88 183 GLN A N 1
ATOM 1302 C CA . GLN A 1 183 ? -18.041 -17.701 11.486 1.00 84.88 183 GLN A CA 1
ATOM 1303 C C . GLN A 1 183 ? -16.987 -18.707 10.998 1.00 84.88 183 GLN A C 1
ATOM 1305 O O . GLN A 1 183 ? -16.290 -19.298 11.813 1.00 84.88 183 GLN A O 1
ATOM 1310 N N . ARG A 1 184 ? -16.796 -18.837 9.677 1.00 83.56 184 ARG A N 1
ATOM 1311 C CA . ARG A 1 184 ? -15.789 -19.730 9.074 1.00 83.56 184 ARG A CA 1
ATOM 1312 C C . ARG A 1 184 ? -14.341 -19.407 9.463 1.00 83.56 184 ARG A C 1
ATOM 1314 O O . ARG A 1 184 ? -13.467 -20.247 9.289 1.00 83.56 184 ARG A O 1
ATOM 1321 N N . TYR A 1 185 ? -14.086 -18.191 9.943 1.00 80.62 185 TYR A N 1
ATOM 1322 C CA . TYR A 1 185 ? -12.771 -17.722 10.379 1.00 80.62 185 TYR A CA 1
ATOM 1323 C C . TYR A 1 185 ? -12.664 -17.575 11.903 1.00 80.62 185 TYR A C 1
ATOM 1325 O O . TYR A 1 185 ? -11.627 -17.137 12.393 1.00 80.62 185 TYR A O 1
ATOM 1333 N N . LYS A 1 186 ? -13.713 -17.930 12.657 1.00 84.06 186 LYS A N 1
ATOM 1334 C CA . LYS A 1 186 ? -13.743 -17.861 14.123 1.00 84.06 186 LYS A CA 1
ATOM 1335 C C . LYS A 1 186 ? -13.695 -19.269 14.716 1.00 84.06 186 LYS A C 1
ATOM 1337 O O . LYS A 1 186 ? -14.199 -20.223 14.127 1.00 84.06 186 LYS A O 1
ATOM 1342 N N . LYS A 1 187 ? -13.077 -19.402 15.887 1.00 90.38 187 LYS A N 1
ATOM 1343 C CA . LYS A 1 187 ? -12.982 -20.652 16.658 1.00 90.38 187 LYS A CA 1
ATOM 1344 C C . LYS A 1 187 ? -13.485 -20.406 18.079 1.00 90.38 187 LYS A C 1
ATOM 1346 O O . LYS A 1 187 ? -13.489 -19.263 18.519 1.00 90.38 187 LYS A O 1
ATOM 1351 N N . TYR A 1 188 ? -13.904 -21.475 18.759 1.00 92.62 188 TYR A N 1
ATOM 1352 C CA . TYR A 1 188 ? -14.366 -21.447 20.156 1.00 92.62 188 TYR A CA 1
ATOM 1353 C C . TYR A 1 188 ? -15.511 -20.459 20.422 1.00 92.62 188 TYR A C 1
ATOM 1355 O O . TYR A 1 188 ? -15.490 -19.699 21.381 1.00 92.62 188 TYR A O 1
ATOM 1363 N N . ILE A 1 189 ? -16.520 -20.462 19.551 1.00 92.31 189 ILE A N 1
ATOM 1364 C CA . ILE A 1 189 ? -17.713 -19.633 19.740 1.00 92.31 189 ILE A CA 1
ATOM 1365 C C . ILE A 1 189 ? -18.581 -20.288 20.814 1.00 92.31 189 ILE A C 1
ATOM 1367 O O . ILE A 1 189 ? -19.063 -21.404 20.617 1.00 92.31 189 ILE A O 1
ATOM 1371 N N . SER A 1 190 ? -18.792 -19.588 21.922 1.00 93.94 190 SER A N 1
ATOM 1372 C CA . SER A 1 190 ? -19.663 -20.009 23.018 1.00 93.94 190 SER A CA 1
ATOM 1373 C C . SER A 1 190 ? -20.611 -18.882 23.417 1.00 93.94 190 SER A C 1
ATOM 1375 O O . SER A 1 190 ? -20.404 -17.721 23.057 1.00 93.94 190 SER A O 1
ATOM 1377 N N . ALA A 1 191 ? -21.652 -19.232 24.175 1.00 91.19 191 ALA A N 1
ATOM 1378 C CA . ALA A 1 191 ? -22.397 -18.239 24.937 1.00 91.19 191 ALA A CA 1
ATOM 1379 C C . ALA A 1 191 ? -21.461 -17.557 25.948 1.00 91.19 191 ALA A C 1
ATOM 1381 O O . ALA A 1 191 ? -20.441 -18.128 26.349 1.00 91.19 191 ALA A O 1
ATOM 1382 N N . PHE A 1 192 ? -21.803 -16.328 26.312 1.00 87.81 192 PHE A N 1
ATOM 1383 C CA . PHE A 1 192 ? -21.006 -15.478 27.179 1.00 87.81 192 PHE A CA 1
ATOM 1384 C C . PHE A 1 192 ? -21.908 -14.875 28.256 1.00 87.81 192 PHE A C 1
ATOM 1386 O O . PHE A 1 192 ? -23.006 -14.440 27.919 1.00 87.81 192 PHE A O 1
ATOM 1393 N N . GLU A 1 193 ? -21.449 -14.866 29.507 1.00 92.81 193 GLU A N 1
ATOM 1394 C CA . GLU A 1 193 ? -22.128 -14.246 30.653 1.00 92.81 193 GLU A CA 1
ATOM 1395 C C . GLU A 1 193 ? -21.486 -12.872 30.918 1.00 92.81 193 GLU A C 1
ATOM 1397 O O . GLU A 1 193 ? -20.346 -12.824 31.392 1.00 92.81 193 GLU A O 1
ATOM 1402 N N . PRO A 1 194 ? -22.151 -11.752 30.574 1.00 91.38 194 PRO A N 1
ATOM 1403 C CA . PRO A 1 194 ? -21.581 -10.415 30.740 1.00 91.38 194 PRO A CA 1
ATOM 1404 C C . PRO A 1 194 ? -21.191 -10.059 32.176 1.00 91.38 194 PRO A C 1
ATOM 1406 O O . PRO A 1 194 ? -20.168 -9.404 32.372 1.00 91.38 194 PRO A O 1
ATOM 1409 N N . GLU A 1 195 ? -21.934 -10.519 33.184 1.00 90.19 195 GLU A N 1
ATOM 1410 C CA . GLU A 1 195 ? -21.579 -10.325 34.599 1.00 90.19 195 GLU A CA 1
ATOM 1411 C C . GLU A 1 195 ? -20.213 -10.926 34.983 1.00 90.19 195 GLU A C 1
ATOM 1413 O O . GLU A 1 195 ? -19.511 -10.363 35.826 1.00 90.19 195 GLU A O 1
ATOM 1418 N N . ALA A 1 196 ? -19.767 -11.995 34.312 1.00 92.75 196 ALA A N 1
ATOM 1419 C CA . ALA A 1 196 ? -18.466 -12.621 34.565 1.00 92.75 196 ALA A CA 1
ATOM 1420 C C . ALA A 1 196 ? -17.267 -11.757 34.120 1.00 92.75 196 ALA A C 1
ATOM 1422 O O . ALA A 1 196 ? -16.114 -12.123 34.362 1.00 92.75 196 ALA A O 1
ATOM 1423 N N . LEU A 1 197 ? -17.513 -10.620 33.456 1.00 91.81 197 LEU A N 1
ATOM 1424 C CA . LEU A 1 197 ? -16.472 -9.651 33.111 1.00 91.81 197 LEU A CA 1
ATOM 1425 C C . LEU A 1 197 ? -15.948 -8.856 34.304 1.00 91.81 197 LEU A C 1
ATOM 1427 O O . LEU A 1 197 ? -14.867 -8.292 34.175 1.00 91.81 197 LEU A O 1
ATOM 1431 N N . GLY A 1 198 ? -16.679 -8.804 35.420 1.00 94.56 198 GLY A N 1
ATOM 1432 C CA . GLY A 1 198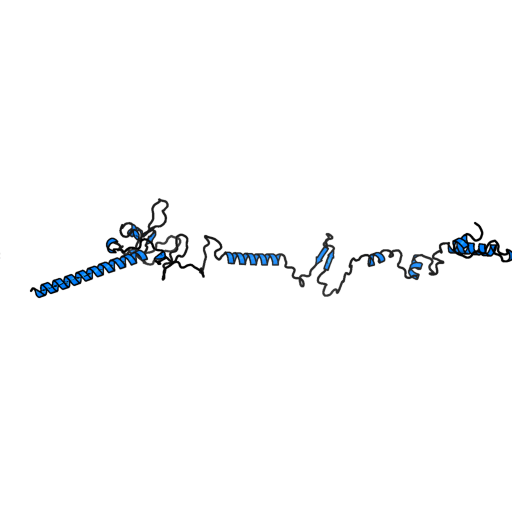 ? -16.307 -7.985 36.573 1.00 94.56 198 GLY A CA 1
ATOM 1433 C C . GLY A 1 198 ? -16.466 -6.481 36.317 1.00 94.56 198 GLY A C 1
ATOM 1434 O O . GLY A 1 198 ? -17.394 -6.057 35.615 1.00 94.56 198 GLY A O 1
ATOM 1435 N N . ASP A 1 199 ? -15.590 -5.665 36.912 1.00 95.50 199 ASP A N 1
ATOM 1436 C CA . ASP A 1 199 ? -15.642 -4.202 36.787 1.00 95.50 199 ASP A CA 1
ATOM 1437 C C . ASP A 1 199 ? -14.870 -3.695 35.560 1.00 95.50 199 ASP A C 1
ATOM 1439 O O . ASP A 1 199 ? -13.672 -3.396 35.598 1.00 95.50 199 ASP A O 1
ATOM 1443 N N . ILE A 1 200 ? -15.606 -3.567 34.458 1.00 95.94 200 ILE A N 1
ATOM 1444 C CA . ILE A 1 200 ? -15.118 -3.052 33.174 1.00 95.94 200 ILE A CA 1
ATOM 1445 C C . ILE A 1 200 ? -15.453 -1.568 32.950 1.00 95.94 200 ILE A C 1
ATOM 1447 O O . ILE A 1 200 ? -15.495 -1.118 31.801 1.00 95.94 200 ILE A O 1
ATOM 1451 N N . TRP A 1 201 ? -15.716 -0.797 34.012 1.00 96.44 201 TRP A N 1
ATOM 1452 C CA . TRP A 1 201 ? -16.102 0.619 33.938 1.00 96.44 201 TRP A CA 1
ATOM 1453 C C . TRP A 1 201 ? -14.962 1.549 34.384 1.00 96.44 201 TRP A C 1
ATOM 1455 O O . TRP A 1 201 ? -15.016 2.121 35.475 1.00 96.44 201 TRP A O 1
ATOM 1465 N N . PRO A 1 202 ? -13.922 1.751 33.550 1.00 94.56 202 PRO A N 1
ATOM 1466 C CA . PRO A 1 202 ? -12.812 2.626 33.896 1.00 94.56 202 PRO A CA 1
ATOM 1467 C C . PRO A 1 202 ? -13.273 4.071 34.112 1.00 94.56 202 PRO A C 1
ATOM 1469 O O . PRO A 1 202 ? -14.199 4.574 33.466 1.00 94.56 202 PRO A O 1
ATOM 1472 N N . ALA A 1 203 ? -12.567 4.776 34.996 1.00 94.19 203 ALA A N 1
ATOM 1473 C CA . ALA A 1 203 ? -12.811 6.188 35.241 1.00 94.19 203 ALA A CA 1
ATOM 1474 C C . ALA A 1 203 ? -12.485 7.021 33.990 1.00 94.19 203 ALA A C 1
ATOM 1476 O O . ALA A 1 203 ? -11.371 6.973 33.466 1.00 94.19 203 ALA A O 1
ATOM 1477 N N . LEU A 1 204 ? -13.449 7.821 33.528 1.00 94.94 204 LEU A N 1
ATOM 1478 C CA . LEU A 1 204 ? -13.238 8.749 32.421 1.00 94.94 204 LEU A CA 1
ATOM 1479 C C . LEU A 1 204 ? -12.306 9.885 32.860 1.00 94.94 204 LEU A C 1
ATOM 1481 O O . LEU A 1 204 ? -12.591 10.595 33.825 1.00 94.94 204 LEU A O 1
ATOM 1485 N N . GLN A 1 205 ? -11.220 10.085 32.121 1.00 96.00 205 GLN A N 1
ATOM 1486 C CA . GLN A 1 205 ? -10.233 11.125 32.389 1.00 96.00 205 GLN A CA 1
ATOM 1487 C C . GLN A 1 205 ? -10.328 12.247 31.358 1.00 96.00 205 GLN A C 1
ATOM 1489 O O . GLN A 1 205 ? -10.749 12.040 30.218 1.00 96.00 205 GLN A O 1
ATOM 1494 N N . ARG A 1 206 ? -9.887 13.446 31.753 1.00 96.38 206 ARG A N 1
ATOM 1495 C CA . ARG A 1 206 ? -9.682 14.581 30.848 1.00 96.38 206 ARG A CA 1
ATOM 1496 C C . ARG A 1 206 ? -8.194 14.910 30.776 1.00 96.38 206 ARG A C 1
ATOM 1498 O O . ARG A 1 206 ? -7.581 15.160 31.811 1.00 96.38 206 ARG A O 1
ATOM 1505 N N . TYR A 1 207 ? -7.625 14.959 29.577 1.00 89.88 207 TYR A N 1
ATOM 1506 C CA . TYR A 1 207 ? -6.182 15.130 29.374 1.00 89.88 207 TYR A CA 1
ATOM 1507 C C . TYR A 1 207 ? -5.864 16.018 28.163 1.00 89.88 207 TYR A C 1
ATOM 1509 O O . TYR A 1 207 ? -6.744 16.347 27.369 1.00 89.88 207 TYR A O 1
ATOM 1517 N N . GLN A 1 208 ? -4.604 16.435 28.042 1.00 86.81 208 GLN A N 1
ATOM 1518 C CA . GLN A 1 208 ? -4.057 17.103 26.858 1.00 86.81 208 GLN A CA 1
ATOM 1519 C C . GLN A 1 208 ? -2.875 16.290 26.335 1.00 86.81 208 GLN A C 1
ATOM 1521 O O . GLN A 1 208 ? -2.146 15.688 27.127 1.00 86.81 208 GLN A O 1
ATOM 1526 N N . MET A 1 209 ? -2.667 16.287 25.018 1.00 83.69 209 MET A N 1
ATOM 1527 C CA . MET A 1 209 ? -1.508 15.617 24.432 1.00 83.69 209 MET A CA 1
ATOM 1528 C C . MET A 1 209 ? -0.229 16.380 24.790 1.00 83.69 209 MET A C 1
ATOM 1530 O O . MET A 1 209 ? -0.146 17.600 24.622 1.00 83.69 209 MET A O 1
ATOM 1534 N N . ARG A 1 210 ? 0.779 15.662 25.295 1.00 81.94 210 ARG A N 1
ATOM 1535 C CA . ARG A 1 210 ? 2.098 16.242 25.571 1.00 81.94 210 ARG A CA 1
ATOM 1536 C C . ARG A 1 210 ? 2.785 16.574 24.238 1.00 81.94 210 ARG A C 1
ATOM 1538 O O . ARG A 1 210 ? 2.663 15.816 23.284 1.00 81.94 210 ARG A O 1
ATOM 1545 N N . SER A 1 211 ? 3.525 17.683 24.174 1.00 80.94 211 SER A N 1
ATOM 1546 C CA . SER A 1 211 ? 4.447 17.925 23.057 1.00 80.94 211 SER A CA 1
ATOM 1547 C C . SER A 1 211 ? 5.662 17.009 23.201 1.00 80.94 211 SER A C 1
ATOM 1549 O O . SER A 1 211 ? 6.270 16.968 24.270 1.00 80.94 211 SER A O 1
ATOM 1551 N N . ASP A 1 212 ? 6.024 16.290 22.143 1.00 68.31 212 ASP A N 1
ATOM 1552 C CA . ASP A 1 212 ? 7.186 15.385 22.113 1.00 68.31 212 ASP A CA 1
ATOM 1553 C C . ASP A 1 212 ? 8.476 16.088 21.642 1.00 68.31 212 ASP A C 1
ATOM 1555 O O . ASP A 1 212 ? 9.499 15.450 21.414 1.00 68.31 212 ASP A O 1
ATOM 1559 N N . GLY A 1 213 ? 8.437 17.418 21.499 1.00 66.25 213 GLY A N 1
ATOM 1560 C CA . GLY A 1 213 ? 9.556 18.237 21.029 1.00 66.25 213 GLY A CA 1
ATOM 1561 C C . GLY A 1 213 ? 9.724 18.274 19.506 1.00 66.25 213 GLY A C 1
ATOM 1562 O O . GLY A 1 213 ? 10.418 19.160 19.010 1.00 66.25 213 GLY A O 1
ATOM 1563 N N . ILE A 1 214 ? 9.064 17.375 18.765 1.00 66.44 214 ILE A N 1
ATOM 1564 C CA . ILE A 1 214 ? 9.070 17.324 17.293 1.00 66.44 214 ILE A CA 1
ATOM 1565 C C . ILE A 1 214 ? 7.747 17.872 16.749 1.00 66.44 214 ILE A C 1
ATOM 1567 O O . ILE A 1 214 ? 7.734 18.670 15.811 1.00 66.44 214 ILE A O 1
ATOM 1571 N N . MET A 1 215 ? 6.636 17.491 17.373 1.00 55.78 215 MET A N 1
ATOM 1572 C CA . MET A 1 215 ? 5.297 17.984 17.094 1.00 55.78 215 MET A CA 1
ATOM 1573 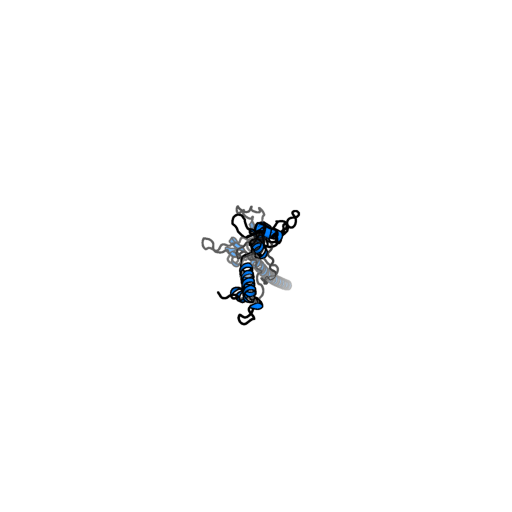C C . MET A 1 215 ? 4.838 18.883 18.255 1.00 55.78 215 MET A C 1
ATOM 1575 O O . MET A 1 215 ? 4.900 18.486 19.431 1.00 55.78 215 MET A O 1
ATOM 1579 N N . PRO A 1 216 ? 4.362 20.111 17.977 1.00 70.75 216 PRO A N 1
ATOM 1580 C CA . PRO A 1 216 ? 3.735 20.918 19.011 1.00 70.75 216 PRO A CA 1
ATOM 1581 C C . PRO A 1 216 ? 2.522 20.158 19.559 1.00 70.75 216 PRO A C 1
ATOM 1583 O O . PRO A 1 216 ? 1.722 19.616 18.796 1.00 70.75 216 PRO A O 1
ATOM 1586 N N . GLY A 1 217 ? 2.391 20.114 20.887 1.00 75.00 217 GLY A N 1
ATOM 1587 C CA . GLY A 1 217 ? 1.180 19.594 21.517 1.00 75.00 217 GLY A CA 1
ATOM 1588 C C . GLY A 1 217 ? -0.026 20.388 21.016 1.00 75.00 217 GLY A C 1
ATOM 1589 O O . GLY A 1 217 ? 0.059 21.605 20.845 1.00 75.00 217 GLY A O 1
ATOM 1590 N N . ASP A 1 218 ? -1.146 19.716 20.760 1.00 79.44 218 ASP A N 1
ATOM 1591 C CA . ASP A 1 218 ? -2.311 20.363 20.144 1.00 79.44 218 ASP A CA 1
ATOM 1592 C C . ASP A 1 218 ? -3.007 21.382 21.069 1.00 79.44 218 ASP A C 1
ATOM 1594 O O . ASP A 1 218 ? -3.832 22.173 20.608 1.00 79.44 218 ASP A O 1
ATOM 1598 N N . GLY A 1 219 ? -2.680 21.356 22.368 1.00 82.25 219 GLY A N 1
ATOM 1599 C CA . GLY A 1 219 ? -3.248 22.210 23.410 1.00 82.25 219 GLY A CA 1
ATOM 1600 C C . GLY A 1 219 ? -4.747 21.997 23.641 1.00 82.25 219 GLY A C 1
ATOM 1601 O O . GLY A 1 219 ? -5.368 22.768 24.378 1.00 82.25 219 GLY A O 1
ATOM 1602 N N . LYS A 1 220 ? -5.355 20.981 23.018 1.00 85.25 220 LYS A N 1
ATOM 1603 C CA . LYS A 1 220 ? -6.788 20.702 23.115 1.00 85.25 220 LYS A CA 1
ATOM 1604 C C . LYS A 1 220 ? -7.046 19.712 24.239 1.00 85.25 220 LYS A C 1
ATOM 1606 O O . LYS A 1 220 ? -6.241 18.833 24.532 1.00 85.25 220 LYS A O 1
ATOM 1611 N N . TRP A 1 221 ? -8.190 19.887 24.890 1.00 90.69 221 TRP A N 1
ATOM 1612 C CA . TRP A 1 221 ? -8.663 18.949 25.898 1.00 90.69 221 TRP A CA 1
ATOM 1613 C C . TRP A 1 221 ? -9.362 17.771 25.232 1.00 90.69 221 TRP A C 1
ATOM 1615 O O . TRP A 1 221 ? -10.277 17.963 24.431 1.00 90.69 221 TRP A O 1
ATOM 1625 N N . HIS A 1 222 ? -8.957 16.573 25.631 1.00 86.25 222 HIS A N 1
ATOM 1626 C CA . HIS A 1 222 ? -9.520 15.295 25.218 1.00 86.25 222 HIS A CA 1
ATOM 1627 C C . HIS A 1 222 ? -10.135 14.586 26.421 1.00 86.25 222 HIS A C 1
ATOM 1629 O O . HIS A 1 222 ? -9.768 14.858 27.568 1.00 86.25 222 HIS A O 1
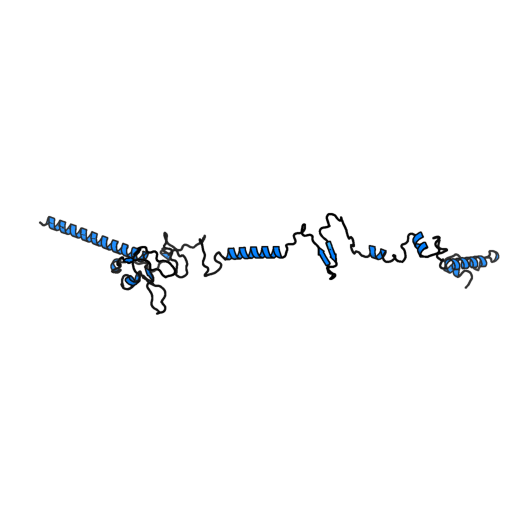ATOM 1635 N N . TYR A 1 223 ? -11.067 13.678 26.148 1.00 93.25 223 TYR A N 1
ATOM 1636 C CA . TYR A 1 223 ? -11.682 12.804 27.142 1.00 93.25 223 TYR A CA 1
ATOM 1637 C C . TYR A 1 223 ? -11.474 11.360 26.714 1.00 93.25 223 TYR A C 1
ATOM 1639 O O . TYR A 1 223 ? -11.663 11.037 25.542 1.00 93.25 223 TYR A O 1
ATOM 1647 N N . GLY A 1 224 ? -11.104 10.499 27.651 1.00 91.94 224 GLY A N 1
ATOM 1648 C CA . GLY A 1 224 ? -10.847 9.100 27.344 1.00 91.94 224 GLY A CA 1
ATOM 1649 C C . GLY A 1 224 ? -10.342 8.318 28.543 1.00 91.94 224 GLY A C 1
ATOM 1650 O O . GLY A 1 224 ? -10.382 8.791 29.680 1.00 91.94 224 GLY A O 1
ATOM 1651 N N . TYR A 1 225 ? -9.876 7.111 28.259 1.00 94.38 225 TYR A N 1
ATOM 1652 C CA . TYR A 1 225 ? -9.318 6.186 29.236 1.00 94.38 225 TYR A CA 1
ATOM 1653 C C . TYR A 1 225 ? -7.799 6.101 29.067 1.00 94.38 225 TYR A C 1
ATOM 1655 O O . TYR A 1 225 ? -7.280 6.353 27.979 1.00 94.38 225 TYR A O 1
ATOM 1663 N N . ILE A 1 226 ? -7.099 5.759 30.147 1.00 94.50 226 ILE A N 1
ATOM 1664 C CA . ILE A 1 226 ? -5.637 5.652 30.186 1.00 94.50 226 ILE A CA 1
ATOM 1665 C C . ILE A 1 226 ? -5.264 4.171 30.282 1.00 94.50 226 ILE A C 1
ATOM 1667 O O . ILE A 1 226 ? -5.683 3.496 31.225 1.00 94.50 226 ILE A O 1
ATOM 1671 N N . ALA A 1 227 ? -4.498 3.668 29.312 1.00 92.88 227 ALA A N 1
ATOM 1672 C CA . ALA A 1 227 ? -4.185 2.243 29.180 1.00 92.88 227 ALA A CA 1
ATOM 1673 C C . ALA A 1 227 ? -3.443 1.699 30.413 1.00 92.88 227 ALA A C 1
ATOM 1675 O O . ALA A 1 227 ? -3.784 0.639 30.927 1.00 92.88 227 ALA A O 1
ATOM 1676 N N . GLU A 1 228 ? -2.505 2.475 30.954 1.00 94.12 228 GLU A N 1
ATOM 1677 C CA . GLU A 1 228 ? -1.711 2.136 32.138 1.00 94.12 228 GLU A CA 1
ATOM 1678 C C . GLU A 1 228 ? -2.535 2.084 33.426 1.00 94.12 228 GLU A C 1
ATOM 1680 O O . GLU A 1 228 ? -2.132 1.441 34.392 1.00 94.12 228 GLU A O 1
ATOM 1685 N N . GLN A 1 229 ? -3.669 2.789 33.480 1.00 95.25 229 GLN A N 1
ATOM 1686 C CA . GLN A 1 229 ? -4.594 2.689 34.612 1.00 95.25 229 GLN A CA 1
ATOM 1687 C C . GLN A 1 229 ? -5.462 1.437 34.480 1.00 95.25 229 GLN A C 1
ATOM 1689 O O . GLN A 1 229 ? -5.719 0.764 35.473 1.00 95.25 229 GLN A O 1
ATOM 1694 N N . MET A 1 230 ? -5.880 1.108 33.256 1.00 95.31 230 MET A N 1
ATOM 1695 C CA . MET A 1 230 ? -6.679 -0.086 32.985 1.00 95.31 230 MET A CA 1
ATOM 1696 C C . MET A 1 230 ? -5.891 -1.381 33.204 1.00 95.31 230 MET A C 1
ATOM 1698 O O . MET A 1 230 ? -6.451 -2.334 33.735 1.00 95.31 230 MET A O 1
ATOM 1702 N N . SER A 1 231 ? -4.597 -1.415 32.872 1.00 94.75 231 SER A N 1
ATOM 1703 C CA . SER A 1 231 ? -3.753 -2.604 33.080 1.00 94.75 231 SER A CA 1
ATOM 1704 C C . SER A 1 231 ? -3.559 -2.969 34.554 1.00 94.75 231 SER A C 1
ATOM 1706 O O . SER A 1 231 ? -3.257 -4.112 34.885 1.00 94.75 231 SER A O 1
ATOM 1708 N N . GLN A 1 232 ? -3.760 -2.017 35.469 1.00 94.56 232 GLN A N 1
ATOM 1709 C CA . GLN A 1 232 ? -3.683 -2.264 36.912 1.00 94.56 232 GLN A CA 1
ATOM 1710 C C . GLN A 1 232 ? -4.917 -3.000 37.445 1.00 94.56 232 GLN A C 1
ATOM 1712 O O . GLN A 1 232 ? -4.878 -3.523 38.560 1.00 94.56 232 GLN A O 1
ATOM 1717 N N . HIS A 1 233 ? -6.011 -3.031 36.677 1.00 94.75 233 HIS A N 1
ATOM 1718 C CA . HIS A 1 233 ? -7.253 -3.666 37.085 1.00 94.75 233 HIS A CA 1
ATOM 1719 C C . HIS A 1 233 ? -7.444 -5.009 36.356 1.00 94.75 233 HIS A C 1
ATOM 1721 O O . HIS A 1 233 ? -7.549 -5.025 35.127 1.00 94.75 233 HIS A O 1
ATOM 1727 N N . PRO A 1 234 ? -7.570 -6.140 37.078 1.00 93.81 234 PRO A N 1
ATOM 1728 C CA . PRO A 1 234 ? -7.600 -7.475 36.468 1.00 93.81 234 PRO A CA 1
ATOM 1729 C C . PRO A 1 234 ? -8.763 -7.679 35.484 1.00 93.81 234 PRO A C 1
ATOM 1731 O O . PRO A 1 234 ? -8.634 -8.408 34.502 1.00 93.81 234 PRO A O 1
ATOM 1734 N N . ASP A 1 235 ? -9.891 -7.004 35.704 1.00 95.00 235 ASP A N 1
ATOM 1735 C CA . ASP A 1 235 ? -11.055 -7.103 34.816 1.00 95.00 235 ASP A CA 1
ATOM 1736 C C . ASP A 1 235 ? -10.901 -6.287 33.522 1.00 95.00 235 ASP A C 1
ATOM 1738 O O . ASP A 1 235 ? -11.472 -6.647 32.488 1.00 95.00 235 ASP A O 1
ATOM 1742 N N . GLN A 1 236 ? -10.094 -5.221 33.555 1.00 95.25 236 GLN A N 1
ATOM 1743 C CA . GLN A 1 236 ? -9.943 -4.249 32.464 1.00 95.25 236 GLN A CA 1
ATOM 1744 C C . GLN A 1 236 ? -8.720 -4.540 31.591 1.00 95.25 236 GLN A C 1
ATOM 1746 O O . GLN A 1 236 ? -8.731 -4.209 30.405 1.00 95.25 236 GLN A O 1
ATOM 1751 N N . ASP A 1 237 ? -7.711 -5.212 32.152 1.00 94.25 237 ASP A N 1
ATOM 1752 C CA . ASP A 1 237 ? -6.449 -5.555 31.493 1.00 94.25 237 ASP A CA 1
ATOM 1753 C C . ASP A 1 237 ? -6.640 -6.272 30.146 1.00 94.25 237 ASP A C 1
ATOM 1755 O O . ASP A 1 237 ? -5.954 -5.992 29.169 1.00 94.25 237 ASP A O 1
ATOM 1759 N N . ARG A 1 238 ? -7.674 -7.114 30.030 1.00 93.75 238 ARG A N 1
ATOM 1760 C CA . ARG A 1 238 ? -8.007 -7.833 28.785 1.00 93.75 238 ARG A CA 1
ATOM 1761 C C . ARG A 1 238 ? -8.327 -6.931 27.584 1.00 93.75 238 ARG A C 1
ATOM 1763 O O . ARG A 1 238 ? -8.345 -7.417 26.455 1.00 93.75 238 ARG A O 1
ATOM 1770 N N . PHE A 1 239 ? -8.655 -5.662 27.824 1.00 94.44 239 PHE A N 1
ATOM 1771 C CA . PHE A 1 239 ? -8.940 -4.671 26.784 1.00 94.44 239 PHE A CA 1
ATOM 1772 C C . PHE A 1 239 ? -7.742 -3.756 26.512 1.00 94.44 239 PHE A C 1
ATOM 1774 O O . PHE A 1 239 ? -7.835 -2.874 25.660 1.00 94.44 239 PHE A O 1
ATOM 1781 N N . VAL A 1 240 ? -6.628 -3.941 27.221 1.00 93.19 240 VAL A N 1
ATOM 1782 C CA . VAL A 1 240 ? -5.385 -3.204 27.002 1.00 93.19 240 VAL A CA 1
ATOM 1783 C C . VAL A 1 240 ? -4.585 -3.887 25.899 1.00 93.19 240 VAL A C 1
ATOM 1785 O O . VAL A 1 240 ? -4.415 -5.105 25.868 1.00 93.19 240 VAL A O 1
ATOM 1788 N N . VAL A 1 241 ? -4.092 -3.083 24.965 1.00 90.25 241 VAL A N 1
ATOM 1789 C CA . VAL A 1 241 ? -3.195 -3.516 23.900 1.00 90.25 241 VAL A CA 1
ATOM 1790 C C . VAL A 1 241 ? -1.786 -3.098 24.283 1.00 90.25 241 VAL A C 1
ATOM 1792 O O . VAL A 1 241 ? -1.480 -1.909 24.410 1.00 90.25 241 VAL A O 1
ATOM 1795 N N . TYR A 1 242 ? -0.935 -4.098 24.452 1.00 89.44 242 TYR A N 1
ATOM 1796 C CA . TYR A 1 242 ? 0.466 -3.931 24.797 1.00 89.44 242 TYR A CA 1
ATOM 1797 C C . TYR A 1 242 ? 1.323 -3.796 23.540 1.00 89.44 242 TYR A C 1
ATOM 1799 O O . TYR A 1 242 ? 1.082 -4.473 22.535 1.00 89.44 242 TYR A O 1
ATOM 1807 N N . ARG A 1 243 ? 2.338 -2.935 23.604 1.00 83.75 243 ARG A N 1
ATOM 1808 C CA . ARG A 1 243 ? 3.431 -2.939 22.627 1.00 83.75 243 ARG A CA 1
ATOM 1809 C C . ARG A 1 243 ? 4.378 -4.106 22.924 1.00 83.75 243 ARG A C 1
ATOM 1811 O O . ARG A 1 243 ? 4.367 -4.660 24.024 1.00 83.75 243 ARG A O 1
ATOM 1818 N N . ASP A 1 244 ? 5.197 -4.465 21.935 1.00 76.62 244 ASP A N 1
ATOM 1819 C CA . ASP A 1 244 ? 6.352 -5.338 22.141 1.00 76.62 244 ASP A CA 1
ATOM 1820 C C . ASP A 1 244 ? 7.183 -4.893 23.355 1.00 76.62 244 ASP A C 1
ATOM 1822 O O . ASP A 1 244 ? 7.220 -3.710 23.704 1.00 76.62 244 ASP A O 1
ATOM 1826 N N . VAL A 1 245 ? 7.830 -5.876 23.984 1.00 82.69 245 VAL A N 1
ATOM 1827 C CA . VAL A 1 245 ? 8.661 -5.705 25.181 1.00 82.69 245 VAL A CA 1
ATOM 1828 C C . VAL A 1 245 ? 9.647 -4.554 25.019 1.00 82.69 245 VAL A C 1
ATOM 1830 O O . VAL A 1 245 ? 10.342 -4.456 24.005 1.00 82.69 245 VAL A O 1
ATOM 1833 N N . ASP A 1 246 ? 9.690 -3.690 26.027 1.00 80.25 246 ASP A N 1
ATOM 1834 C CA . ASP A 1 246 ? 10.632 -2.581 26.073 1.00 80.25 246 ASP A CA 1
ATOM 1835 C C . ASP A 1 246 ? 12.076 -3.060 26.320 1.00 80.25 246 ASP A C 1
ATOM 1837 O O . ASP A 1 246 ? 12.358 -4.256 26.444 1.00 80.25 246 ASP A O 1
ATOM 1841 N N . ASP A 1 247 ? 13.013 -2.115 26.427 1.00 81.56 247 ASP A N 1
ATOM 1842 C CA . ASP A 1 247 ? 14.427 -2.400 26.708 1.00 81.56 247 ASP A CA 1
ATOM 1843 C C . ASP A 1 247 ? 14.651 -3.124 28.056 1.00 81.56 247 ASP A C 1
ATOM 1845 O O . ASP A 1 247 ? 15.749 -3.622 28.319 1.00 81.56 247 ASP A O 1
ATOM 1849 N N . THR A 1 248 ? 13.629 -3.192 28.918 1.00 82.00 248 THR A N 1
ATOM 1850 C CA . THR A 1 248 ? 13.651 -3.897 30.207 1.00 82.00 248 THR A CA 1
ATOM 1851 C C . THR A 1 248 ? 13.019 -5.288 30.146 1.00 82.00 248 THR A C 1
ATOM 1853 O O . THR A 1 248 ? 13.150 -6.065 31.092 1.00 82.00 248 THR A O 1
ATOM 1856 N N . GLY A 1 249 ? 12.413 -5.650 29.012 1.00 83.81 249 GLY A N 1
ATOM 1857 C CA . GLY A 1 249 ? 11.729 -6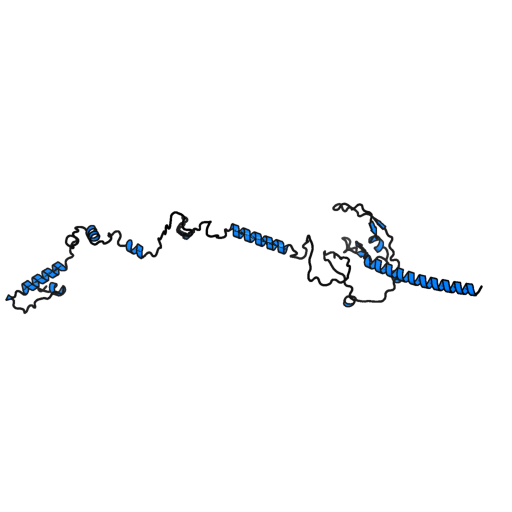.924 28.827 1.00 83.81 249 GLY A CA 1
ATOM 1858 C C . GLY A 1 249 ? 10.313 -6.954 29.405 1.00 83.81 249 GLY A C 1
ATOM 1859 O O . GLY A 1 249 ? 9.745 -8.043 29.517 1.00 83.81 249 GLY A O 1
ATOM 1860 N N . GLU A 1 250 ? 9.733 -5.802 29.755 1.00 85.88 250 GLU A N 1
ATOM 1861 C CA . GLU A 1 250 ? 8.358 -5.695 30.250 1.00 85.88 250 GLU A CA 1
ATOM 1862 C C . GLU A 1 250 ? 7.400 -5.259 29.132 1.00 85.88 250 GLU A C 1
ATOM 1864 O O . GLU A 1 250 ? 7.748 -4.488 28.235 1.00 85.88 250 GLU A O 1
ATOM 1869 N N . GLN A 1 251 ? 6.176 -5.798 29.148 1.00 85.75 251 GLN A N 1
ATOM 1870 C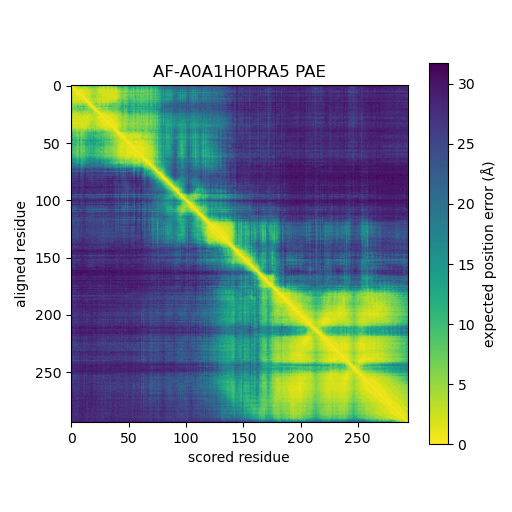 CA . GLN A 1 251 ? 5.127 -5.369 28.225 1.00 85.75 251 GLN A CA 1
ATOM 1871 C C . GLN A 1 251 ? 4.584 -4.017 28.681 1.00 85.75 251 GLN A C 1
ATOM 1873 O O . GLN A 1 251 ? 4.105 -3.882 29.807 1.00 85.75 251 GLN A O 1
ATOM 1878 N N . VAL A 1 252 ? 4.612 -3.027 27.789 1.00 89.75 252 VAL A N 1
ATOM 1879 C CA . VAL A 1 252 ? 4.138 -1.673 28.093 1.00 89.75 252 VAL A CA 1
ATOM 1880 C C . VAL A 1 252 ? 2.738 -1.473 27.502 1.00 89.75 252 VAL A C 1
ATOM 1882 O O . VAL A 1 252 ? 2.560 -1.694 26.297 1.00 89.75 252 VAL A O 1
ATOM 1885 N N . PRO A 1 253 ? 1.736 -1.070 28.308 1.00 92.62 253 PRO A N 1
ATOM 1886 C CA . PRO A 1 253 ? 0.427 -0.663 27.803 1.00 92.62 253 PRO A CA 1
ATOM 1887 C C . PRO A 1 253 ? 0.578 0.472 26.784 1.00 92.62 253 PRO A C 1
ATOM 1889 O O . PRO A 1 253 ? 1.179 1.494 27.097 1.00 92.62 253 PRO A O 1
ATOM 1892 N N . ASP A 1 254 ? 0.038 0.310 25.575 1.00 89.12 254 ASP A N 1
ATOM 1893 C CA . ASP A 1 254 ? 0.178 1.309 24.499 1.00 89.12 254 ASP A CA 1
ATOM 1894 C C . ASP A 1 254 ? -1.177 1.883 24.076 1.00 89.12 254 ASP A C 1
ATOM 1896 O O . ASP A 1 254 ? -1.331 3.082 23.850 1.00 89.12 254 ASP A O 1
ATOM 1900 N N . SER A 1 255 ? -2.201 1.033 23.980 1.00 89.31 255 SER A N 1
ATOM 1901 C CA . SER A 1 255 ? -3.543 1.465 23.585 1.00 89.31 255 SER A CA 1
ATOM 1902 C C . SER A 1 255 ? -4.638 0.601 24.206 1.00 89.31 255 SER A C 1
ATOM 1904 O O . SER A 1 255 ? -4.371 -0.299 24.997 1.00 89.31 255 SER A O 1
ATOM 1906 N N . ILE A 1 256 ? -5.894 0.913 23.891 1.00 89.62 256 ILE A N 1
ATOM 1907 C CA . ILE A 1 256 ? -7.076 0.216 24.403 1.00 89.62 256 ILE A CA 1
ATOM 1908 C C . ILE A 1 256 ? -7.882 -0.286 23.205 1.00 89.62 256 ILE A C 1
ATOM 1910 O O . ILE A 1 256 ? -8.113 0.463 22.250 1.00 89.62 256 ILE A O 1
ATOM 1914 N N . ASP A 1 257 ? -8.363 -1.527 23.263 1.00 89.44 257 ASP A N 1
ATOM 1915 C CA . ASP A 1 257 ? -9.381 -2.033 22.344 1.00 89.44 257 ASP A CA 1
ATOM 1916 C C . ASP A 1 257 ? -10.750 -1.434 22.701 1.00 89.44 257 ASP A C 1
ATOM 1918 O O . ASP A 1 257 ? -11.608 -2.056 23.334 1.00 89.44 257 ASP A O 1
ATOM 1922 N N . PHE A 1 258 ? -10.948 -0.179 22.290 1.00 86.44 258 PHE A N 1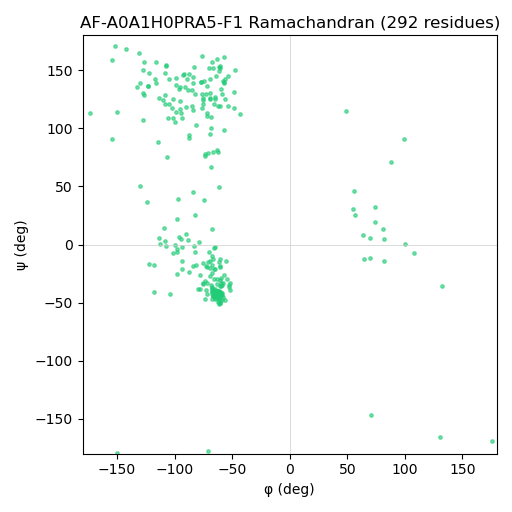
ATOM 1923 C CA . PHE A 1 258 ? -12.168 0.579 22.566 1.00 86.44 258 PHE A CA 1
ATOM 1924 C C . PHE A 1 258 ? -13.431 -0.108 22.042 1.00 86.44 258 PHE A C 1
ATOM 1926 O O . PHE A 1 258 ? -14.490 0.023 22.652 1.00 86.44 258 PHE A O 1
ATOM 1933 N N . ILE A 1 259 ? -13.347 -0.834 20.922 1.00 86.19 259 ILE A N 1
ATOM 1934 C CA . ILE A 1 259 ? -14.514 -1.522 20.359 1.00 86.19 259 ILE A CA 1
ATOM 1935 C C . ILE A 1 259 ? -14.863 -2.735 21.213 1.00 86.19 259 ILE A C 1
ATOM 1937 O O . ILE A 1 259 ? -16.035 -2.911 21.552 1.00 86.19 259 ILE A O 1
ATOM 1941 N N . GLY A 1 260 ? -13.865 -3.549 21.571 1.00 90.25 260 GLY A N 1
ATOM 1942 C CA . GLY A 1 260 ? -14.056 -4.681 22.474 1.00 90.25 260 GLY A CA 1
ATOM 1943 C C . GLY A 1 260 ? -14.663 -4.242 23.807 1.00 90.25 260 GLY A C 1
ATOM 1944 O O . GLY A 1 260 ? -15.677 -4.800 24.232 1.00 90.25 260 GLY A O 1
ATOM 1945 N N . LEU A 1 261 ? -14.106 -3.185 24.406 1.00 93.44 261 LEU A N 1
ATOM 1946 C CA . LEU A 1 261 ? -14.591 -2.616 25.664 1.00 93.44 261 LEU A CA 1
ATOM 1947 C C . LEU A 1 261 ? -16.037 -2.113 25.550 1.00 93.44 261 LEU A C 1
ATOM 1949 O O . LEU A 1 261 ? -16.874 -2.457 26.381 1.00 93.44 261 LEU A O 1
ATOM 1953 N N . LEU A 1 262 ? -16.357 -1.342 24.507 1.00 93.19 262 LEU A N 1
ATOM 1954 C CA . LEU A 1 262 ? -17.698 -0.781 24.321 1.00 93.19 262 LEU A CA 1
ATOM 1955 C C . LEU A 1 262 ? -18.757 -1.875 24.115 1.00 93.19 262 LEU A C 1
ATOM 1957 O O . LEU A 1 262 ? -19.862 -1.782 24.656 1.00 93.19 262 LEU A O 1
ATOM 1961 N N . LEU A 1 263 ? -18.433 -2.919 23.344 1.00 93.50 263 LEU A N 1
ATOM 1962 C CA . LEU A 1 263 ? -19.327 -4.063 23.138 1.00 93.50 263 LEU A CA 1
ATOM 1963 C C . LEU A 1 263 ? -19.586 -4.811 24.450 1.00 93.50 263 LEU A C 1
ATOM 1965 O O . LEU A 1 263 ? -20.733 -5.146 24.744 1.00 93.50 263 LEU A O 1
ATOM 1969 N N . ALA A 1 264 ? -18.539 -5.023 25.246 1.00 94.44 264 ALA A N 1
ATOM 1970 C CA . ALA A 1 264 ? -18.622 -5.653 26.557 1.00 94.44 264 ALA A CA 1
ATOM 1971 C C . ALA A 1 264 ? -19.477 -4.839 27.545 1.00 94.44 264 ALA A C 1
ATOM 1973 O O . ALA A 1 264 ? -20.416 -5.373 28.134 1.00 94.44 264 ALA A O 1
ATOM 1974 N N . GLN A 1 265 ? -19.217 -3.535 27.661 1.00 95.38 265 GLN A N 1
ATOM 1975 C CA . GLN A 1 265 ? -19.985 -2.610 28.503 1.00 95.38 265 GLN A CA 1
ATOM 1976 C C . GLN A 1 265 ? -21.465 -2.573 28.111 1.00 95.38 265 GLN A C 1
ATOM 1978 O O . GLN A 1 265 ? -22.346 -2.634 28.967 1.00 95.38 265 GLN A O 1
ATOM 1983 N N . THR A 1 266 ? -21.751 -2.529 26.807 1.00 96.38 266 THR A N 1
ATOM 1984 C CA . THR A 1 266 ? -23.130 -2.532 26.301 1.00 96.38 266 THR A CA 1
ATOM 1985 C C . THR A 1 266 ? -23.851 -3.835 26.651 1.00 96.38 266 THR A C 1
ATOM 1987 O O . THR A 1 266 ? -25.019 -3.798 27.039 1.00 96.38 266 THR A O 1
ATOM 1990 N N . ALA A 1 267 ? -23.170 -4.982 26.549 1.00 95.06 267 ALA A N 1
ATOM 1991 C CA . ALA A 1 267 ? -23.737 -6.273 26.932 1.00 95.06 267 ALA A CA 1
ATOM 1992 C C . ALA A 1 267 ? -24.039 -6.342 28.439 1.00 95.06 267 ALA A C 1
ATOM 1994 O O . ALA A 1 267 ? -25.134 -6.758 28.817 1.00 95.06 267 ALA A O 1
ATOM 1995 N N . GLN A 1 268 ? -23.119 -5.866 29.285 1.00 95.69 268 GLN A N 1
ATOM 1996 C CA . GLN A 1 268 ? -23.301 -5.846 30.739 1.00 95.69 268 GLN A CA 1
ATOM 1997 C C . GLN A 1 268 ? -24.452 -4.920 31.164 1.00 95.69 268 GLN A C 1
ATOM 1999 O O . GLN A 1 268 ? -25.283 -5.312 31.980 1.00 95.69 268 GLN A O 1
ATOM 2004 N N . LEU A 1 269 ? -24.572 -3.727 30.564 1.00 96.00 269 LEU A N 1
ATOM 2005 C CA . LEU A 1 269 ? -25.715 -2.836 30.813 1.00 96.00 269 LEU A CA 1
ATOM 2006 C C . LEU A 1 269 ? -27.046 -3.469 30.409 1.00 96.00 269 LEU A C 1
ATOM 2008 O O . LEU A 1 269 ? -28.046 -3.288 31.102 1.00 96.00 269 LEU A O 1
ATOM 2012 N N . HIS A 1 270 ? -27.079 -4.183 29.282 1.00 95.50 270 HIS A N 1
ATOM 2013 C CA . HIS A 1 270 ? -28.300 -4.831 28.811 1.00 95.50 270 HIS A CA 1
ATOM 2014 C C . HIS A 1 270 ? -28.783 -5.898 29.801 1.00 95.50 270 HIS A C 1
ATOM 2016 O O . HIS A 1 270 ? -29.972 -5.954 30.112 1.00 95.50 270 HIS A O 1
ATOM 2022 N N . GLU A 1 271 ? -27.864 -6.710 30.323 1.00 94.50 271 GLU A N 1
ATOM 2023 C CA . GLU A 1 271 ? -28.163 -7.724 31.336 1.00 94.50 271 GLU A CA 1
ATOM 2024 C C . GLU A 1 271 ? -28.623 -7.093 32.658 1.00 94.50 271 GLU A C 1
ATOM 2026 O O . GLU A 1 271 ? -29.676 -7.458 33.183 1.00 94.50 271 GLU A O 1
ATOM 2031 N N . GLN A 1 272 ? -27.917 -6.068 33.146 1.00 93.94 272 GLN A N 1
ATOM 2032 C CA . GLN A 1 272 ? -28.313 -5.337 34.354 1.00 93.94 272 GLN A CA 1
ATOM 2033 C C . GLN A 1 272 ? -29.710 -4.718 34.226 1.00 93.94 272 GLN A C 1
ATOM 2035 O O . GLN A 1 272 ? -30.511 -4.794 35.159 1.00 93.94 272 GLN A O 1
ATOM 2040 N N . LEU A 1 273 ? -30.028 -4.132 33.067 1.00 95.50 273 LEU A N 1
ATOM 2041 C CA . LEU A 1 273 ? -31.348 -3.567 32.800 1.00 95.50 273 LEU A CA 1
ATOM 2042 C C . LEU A 1 273 ? -32.434 -4.651 32.787 1.00 95.50 273 LEU A C 1
ATOM 2044 O O . LEU A 1 273 ? -33.502 -4.447 33.364 1.00 95.50 273 LEU A O 1
ATOM 2048 N N . ALA A 1 274 ? -32.166 -5.803 32.167 1.00 94.44 274 ALA A N 1
ATOM 2049 C CA . ALA A 1 274 ? -33.093 -6.932 32.162 1.00 94.44 274 ALA A CA 1
ATOM 2050 C C . ALA A 1 274 ? -33.366 -7.440 33.588 1.00 94.44 274 ALA A C 1
ATOM 2052 O O . ALA A 1 274 ? -34.525 -7.607 33.975 1.00 94.44 274 ALA A O 1
ATOM 2053 N N . ASN A 1 275 ? -32.317 -7.591 34.399 1.00 93.38 275 ASN A N 1
ATOM 2054 C CA . ASN A 1 275 ? -32.425 -8.012 35.796 1.00 93.38 275 ASN A CA 1
ATOM 2055 C C . ASN A 1 275 ? -33.195 -6.986 36.646 1.00 93.38 275 ASN A C 1
ATOM 2057 O O . ASN A 1 275 ? -34.054 -7.359 37.450 1.00 93.38 275 ASN A O 1
ATOM 2061 N N . ALA A 1 276 ? -32.954 -5.689 36.433 1.00 94.50 276 ALA A N 1
ATOM 2062 C CA . ALA A 1 276 ? -33.671 -4.617 37.122 1.00 94.50 276 ALA A CA 1
ATOM 2063 C C . ALA A 1 276 ? -35.176 -4.614 36.804 1.00 94.50 276 ALA A C 1
ATOM 2065 O O . ALA A 1 276 ? -35.991 -4.423 37.708 1.00 94.50 276 ALA A O 1
ATOM 2066 N N . LEU A 1 277 ? -35.557 -4.868 35.547 1.00 95.94 277 LEU A N 1
ATOM 2067 C CA . LEU A 1 277 ? -36.962 -4.958 35.136 1.00 95.94 277 LEU A CA 1
ATOM 2068 C C . LEU A 1 277 ? -37.680 -6.136 35.805 1.00 95.94 277 LEU A C 1
ATOM 2070 O O . LEU A 1 277 ? -38.765 -5.954 36.355 1.00 95.94 277 LEU A O 1
ATOM 2074 N N . VAL A 1 278 ? -37.050 -7.314 35.849 1.00 96.25 278 VAL A N 1
ATOM 2075 C CA . VAL A 1 278 ? -37.597 -8.481 36.567 1.00 96.25 278 VAL A CA 1
ATOM 2076 C C . VAL A 1 278 ? -37.776 -8.174 38.057 1.00 96.25 278 VAL A C 1
ATOM 2078 O O . VAL A 1 278 ? -38.802 -8.516 38.652 1.00 96.25 278 VAL A O 1
ATOM 2081 N N . GLY A 1 279 ? -36.799 -7.495 38.666 1.00 95.00 279 GLY A N 1
ATOM 2082 C CA . GLY A 1 279 ? -36.884 -7.057 40.059 1.00 95.00 279 GLY A CA 1
ATOM 2083 C C . GLY A 1 279 ? -38.048 -6.095 40.311 1.00 95.00 279 GLY A C 1
ATOM 2084 O O . GLY A 1 279 ? -38.752 -6.232 41.315 1.00 95.00 279 GLY A O 1
ATOM 2085 N N . LEU A 1 280 ? -38.284 -5.157 39.390 1.00 96.50 280 LEU A N 1
ATOM 2086 C CA . LEU A 1 280 ? -39.384 -4.197 39.469 1.00 96.50 280 LEU A CA 1
ATOM 2087 C C . LEU A 1 280 ? -40.752 -4.883 39.358 1.00 96.50 280 LEU A C 1
ATOM 2089 O O . LEU A 1 280 ? -41.641 -4.592 40.155 1.00 96.50 280 LEU A O 1
ATOM 2093 N N . ASP A 1 281 ? -40.912 -5.832 38.437 1.00 96.56 281 ASP A N 1
ATOM 2094 C CA . ASP A 1 281 ? -42.160 -6.590 38.290 1.00 96.56 281 ASP A CA 1
ATOM 2095 C C . ASP A 1 281 ? -42.473 -7.413 39.540 1.00 96.56 281 ASP A C 1
ATOM 2097 O O . ASP A 1 281 ? -43.610 -7.428 40.020 1.00 96.56 281 ASP A O 1
ATOM 2101 N N . LEU A 1 282 ? -41.456 -8.052 40.123 1.00 96.00 282 LEU A N 1
ATOM 2102 C CA . LEU A 1 282 ? -41.616 -8.777 41.379 1.00 96.00 282 LEU A CA 1
ATOM 2103 C C . LEU A 1 282 ? -42.007 -7.833 42.524 1.00 96.00 282 LEU A C 1
ATOM 2105 O O . LEU A 1 282 ? -42.850 -8.183 43.353 1.00 96.00 282 LEU A O 1
ATOM 2109 N N . ALA A 1 283 ? -41.416 -6.637 42.576 1.00 95.75 283 ALA A N 1
ATOM 2110 C CA . ALA A 1 283 ? -41.781 -5.622 43.557 1.00 95.75 283 ALA A CA 1
ATOM 2111 C C . ALA A 1 283 ? -43.236 -5.164 43.374 1.00 95.75 283 ALA A C 1
ATOM 2113 O O . ALA A 1 283 ? -43.983 -5.137 44.351 1.00 95.75 283 ALA A O 1
ATOM 2114 N N . HIS A 1 284 ? -43.672 -4.897 42.140 1.00 96.56 284 HIS A N 1
ATOM 2115 C CA . HIS A 1 284 ? -45.062 -4.549 41.835 1.00 96.56 284 HIS A CA 1
ATOM 2116 C C . HIS A 1 284 ? -46.043 -5.659 42.230 1.00 96.56 284 HIS A C 1
ATOM 2118 O O . HIS A 1 284 ? -47.067 -5.377 42.849 1.00 96.56 284 HIS A O 1
ATOM 2124 N N . GLN A 1 285 ? -45.722 -6.924 41.945 1.00 96.25 285 GLN A N 1
ATOM 2125 C CA . GLN A 1 285 ? -46.554 -8.061 42.352 1.00 96.25 285 GLN A CA 1
ATOM 2126 C C . GLN A 1 285 ? -46.672 -8.169 43.875 1.00 96.25 285 GLN A C 1
ATOM 2128 O O . GLN A 1 285 ? -47.765 -8.396 44.392 1.00 96.25 285 GLN A O 1
ATOM 2133 N N . ARG A 1 286 ? -45.565 -7.978 44.603 1.00 96.25 286 ARG A N 1
ATOM 2134 C CA . ARG A 1 286 ? -45.565 -7.986 46.074 1.00 96.25 286 ARG A CA 1
ATOM 2135 C C . ARG A 1 286 ? -46.395 -6.843 46.648 1.00 96.25 286 ARG A C 1
ATOM 2137 O O . ARG A 1 286 ? -47.143 -7.070 47.592 1.00 96.25 286 ARG A O 1
ATOM 2144 N N . ILE A 1 287 ? -46.294 -5.645 46.073 1.00 96.62 287 ILE A N 1
ATOM 2145 C CA . ILE A 1 287 ? -47.107 -4.492 46.482 1.00 96.62 287 ILE A CA 1
ATOM 2146 C C . ILE A 1 287 ? -48.596 -4.791 46.263 1.00 96.62 287 ILE A C 1
ATOM 2148 O O . ILE A 1 287 ? -49.373 -4.674 47.204 1.00 96.62 287 ILE A O 1
ATOM 2152 N N . ALA A 1 288 ? -48.981 -5.289 45.084 1.00 95.25 288 ALA A N 1
ATOM 2153 C CA . ALA A 1 288 ? -50.372 -5.638 44.788 1.00 95.25 288 ALA A CA 1
ATOM 2154 C C . ALA A 1 288 ? -50.935 -6.725 45.726 1.00 95.25 288 ALA A C 1
ATOM 2156 O O . ALA A 1 288 ? -52.104 -6.678 46.104 1.00 95.25 288 ALA A O 1
ATOM 2157 N N . GLN A 1 289 ? -50.113 -7.700 46.131 1.00 95.25 289 GLN A N 1
ATOM 2158 C CA . GLN A 1 289 ? -50.506 -8.715 47.117 1.00 95.25 289 GLN A CA 1
ATOM 2159 C C . GLN A 1 289 ? -50.723 -8.120 48.513 1.00 95.25 289 GLN A C 1
ATOM 2161 O O . GLN A 1 289 ? -51.666 -8.510 49.198 1.00 95.25 289 GLN A O 1
ATOM 2166 N N . LEU A 1 290 ? -49.873 -7.178 48.933 1.00 95.38 290 LEU A N 1
ATOM 2167 C CA . LEU A 1 290 ? -50.023 -6.485 50.214 1.00 95.38 290 LEU A CA 1
ATOM 2168 C C . LEU A 1 290 ? -51.275 -5.599 50.235 1.00 95.38 290 LEU A C 1
ATOM 2170 O O . 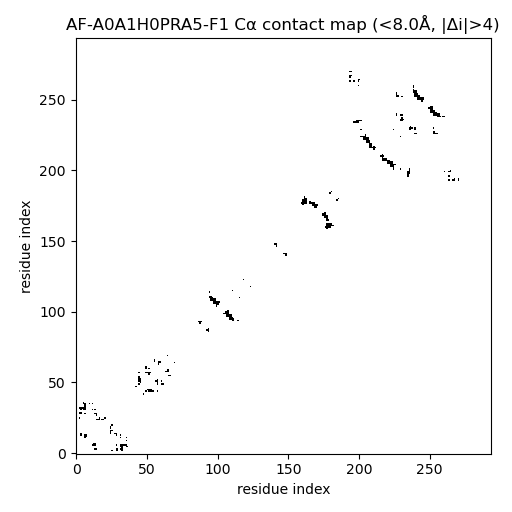LEU A 1 290 ? -51.980 -5.583 51.238 1.00 95.38 290 LEU A O 1
ATOM 2174 N N . GLU A 1 291 ? -51.587 -4.922 49.127 1.00 94.62 291 GLU A N 1
ATOM 2175 C CA . GLU A 1 291 ? -52.795 -4.096 48.988 1.00 94.62 291 GLU A CA 1
ATOM 2176 C C . GLU A 1 291 ? -54.095 -4.913 49.030 1.00 94.62 291 GLU A C 1
ATOM 2178 O O . GLU A 1 291 ? -55.115 -4.408 49.481 1.00 94.62 291 GLU A O 1
ATOM 2183 N N . GLN A 1 292 ? -54.080 -6.175 48.590 1.00 91.94 292 GLN A N 1
ATOM 2184 C CA . GLN A 1 292 ? -55.252 -7.063 48.656 1.00 91.94 292 GLN A CA 1
ATOM 2185 C C . GLN A 1 292 ? -55.454 -7.710 50.036 1.00 91.94 292 GLN A C 1
ATOM 2187 O O . GLN A 1 292 ? -56.530 -8.244 50.306 1.00 91.94 292 GLN A O 1
ATOM 2192 N N . GLY A 1 293 ? -54.419 -7.720 50.880 1.00 85.62 293 GLY A N 1
ATOM 2193 C CA . GLY A 1 293 ? -54.440 -8.327 52.214 1.00 85.62 293 GLY A CA 1
ATOM 2194 C C . GLY A 1 293 ? -54.689 -7.351 53.371 1.00 85.62 293 GLY A C 1
ATOM 2195 O O . GLY A 1 293 ? -54.764 -7.810 54.512 1.00 85.62 293 GLY A O 1
ATOM 2196 N N . ALA A 1 294 ? -54.783 -6.047 53.095 1.00 60.00 294 ALA A N 1
ATOM 2197 C CA . ALA A 1 294 ? -55.043 -4.970 54.056 1.00 60.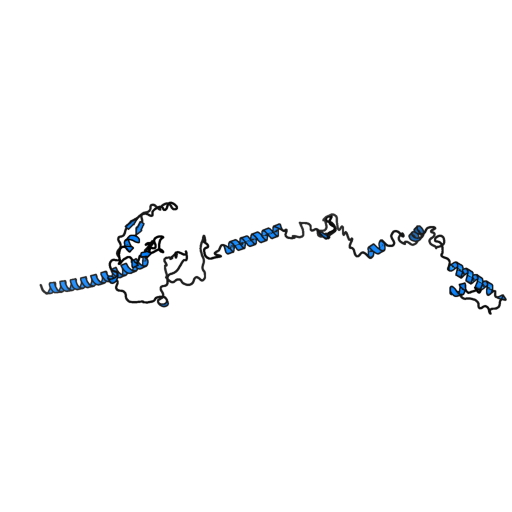00 294 ALA A CA 1
ATOM 2198 C C . ALA A 1 294 ? -56.481 -4.445 53.932 1.00 60.00 294 ALA A C 1
ATOM 2200 O O . ALA A 1 294 ? -57.056 -4.086 54.985 1.00 60.00 294 ALA A O 1
#

Secondary structure (DSSP, 8-state):
--TTHHHHHTT-----TTS-GGG-HHHHHHHHHHHHHHHHSPPPGGGSSS--SSHHHHHHHTTPPPTTTTTHHHHHHH-----------SSSPPSEEEEE-SSS--EEEEE-TTT-----HHHHHHHHHHHHHHHHHHHTTT-STTPPP-S----TT----S-SS---EE-TT--EEPPP--GGG--------GGGG----PPPEEEEPPP-SSS-----EEEE--HHHHTTSTTTGGGEEEPSP-TTSPPPEEEE-HHHHHHHHHHHHHHHHHHHHHHHHHHHHHHHHHHH--

Sequence (294 aa):
MATGDDALAAGMDVVPGTADRRLGYEEINKTRDYIAQRTATVTPVSKGGTGATTAAQARANLDVAPASEVGKRASINALAQPFAVAQIETNPAHQLGMYYSDGAARPVVRVDQTDITLASKGDTDAALTAASNASSNADGRVAKGGDTMTGNLFLPNSTAATASWQVAYINGDGRLCRGSSSQRYKKYISAFEPEALGDIWPALQRYQMRSDGIMPGDGKWHYGYIAEQMSQHPDQDRFVVYRDVDDTGEQVPDSIDFIGLLLAQTAQLHEQLANALVGLDLAHQRIAQLEQGA